Protein AF-A0A7S2TT33-F1 (afdb_monomer_lite)

Foldseek 3Di:
DDDDDDDDDDDDDDDDDDDDDDDDDDDDDDDDDDDDDDDDDDDDDDDDDDDDDDDPPPPDPPPDQADPQQAGDDDQQDDPPVFWGFHDFPDDDPFFTKTWTFGRVVPRDIKIKTWGGLDPVSVVLVVVQVVVLVLLCVLCVVPQQQAWHFPDWDDDPSTTITITHDFDAFQVVVCVVVVVDDDDVVLVVLQVVSVVSNVVSCVVVQKDQPDDDSRQWTAHPVSRGIHGHDSSVMDHNVVVVVCVVDDDDDDDD

Organism: NCBI:txid641309

Radius of gyration: 26.07 Å; chains: 1; bounding box: 70×92×53 Å

Secondary structure (DSSP, 8-state):
-------------------------------------------------------------TT--B-TTS-B---TT-EETTTEEEEEEEEE-SSEEEEEEEETTTTTEEEEEEEE-S-HHHHHHHHHHHHHHHHHHHT-TTS-SSBPPEEEEEEETTEEEEEE----EEHHHHHHHTTSPPPPHHHHHHHHHHHHHHHHHHHHTTEE----SGGGEEEPTTSS-EEE--GGG-EEHHHHHHHTTS-------

pLDDT: mean 76.31, std 27.73, range [24.61, 98.25]

Sequence (253 aa):
KKEEEEKKKKKECGGDEDDSDDDMFDTSSPSKVNKGAEGTTSSSNQAAGAAGKKQGSSKVDDESFTDLEGYYIFRPGDVLNGRFFATSKQGRGTFSTVLRVVDKADGDKERVIKVIRNNEYMKKKSLEEMHKLVLLTSKDPEGKRNCVRLFSHFEQRGHLCMVFEPMLMNLREYISKRGGRPLEITDVQSMGFQLLRALSLCKRCDLIHADLKPDNLLIGMDRKTVKLSDFGSSFCRTEIMRTNNGVFATSMI

Structure (mmCIF, N/CA/C/O backbone):
data_AF-A0A7S2TT33-F1
#
_entry.id   AF-A0A7S2TT33-F1
#
loop_
_atom_site.group_PDB
_atom_site.id
_atom_site.type_symbol
_atom_site.label_atom_id
_atom_site.label_alt_id
_atom_site.label_comp_id
_atom_site.label_asym_id
_atom_site.label_entity_id
_atom_site.label_seq_id
_atom_site.pdbx_PDB_ins_code
_atom_site.Cartn_x
_atom_site.Cartn_y
_atom_site.Cartn_z
_atom_site.occupancy
_atom_site.B_iso_or_equiv
_atom_site.auth_seq_id
_atom_site.auth_comp_id
_atom_site.auth_asym_id
_atom_site.auth_atom_id
_atom_site.pdbx_PDB_model_num
ATOM 1 N N . LYS A 1 1 ? -27.721 -52.593 1.667 1.00 39.41 1 LYS A N 1
ATOM 2 C CA . LYS A 1 1 ? -27.589 -53.645 2.706 1.00 39.41 1 LYS A CA 1
ATOM 3 C C . LYS A 1 1 ? -26.513 -53.181 3.675 1.00 39.41 1 LYS A C 1
ATOM 5 O O . LYS A 1 1 ? -25.364 -53.248 3.269 1.00 39.41 1 LYS A O 1
ATOM 10 N N . LYS A 1 2 ? -26.934 -52.741 4.875 1.00 37.56 2 LYS A N 1
ATOM 11 C CA . LYS A 1 2 ? -26.130 -52.265 6.025 1.00 37.56 2 LYS A CA 1
ATOM 12 C C . LYS A 1 2 ? -25.265 -51.027 5.727 1.00 37.56 2 LYS A C 1
ATOM 14 O O . LYS A 1 2 ? -24.521 -51.042 4.765 1.00 37.56 2 LYS A O 1
ATOM 19 N N . GLU A 1 3 ? -25.315 -49.909 6.432 1.00 34.78 3 GLU A N 1
ATOM 20 C CA . GLU A 1 3 ? -25.963 -49.500 7.678 1.00 34.78 3 GLU A CA 1
ATOM 21 C C . GLU A 1 3 ? -26.150 -47.974 7.574 1.00 34.78 3 GLU A C 1
ATOM 23 O O . GLU A 1 3 ? -25.190 -47.233 7.378 1.00 34.78 3 GLU A O 1
ATOM 28 N N . GLU A 1 4 ? -27.400 -47.519 7.649 1.00 37.53 4 GLU A N 1
ATOM 29 C CA . GLU A 1 4 ? -27.742 -46.205 8.188 1.00 37.53 4 GLU A CA 1
ATOM 30 C C . GLU A 1 4 ? -27.678 -46.341 9.710 1.00 37.53 4 GLU A C 1
ATOM 32 O O . GLU A 1 4 ? -28.463 -47.107 10.254 1.00 37.53 4 GLU A O 1
ATOM 37 N N . GLU A 1 5 ? -26.762 -45.637 10.374 1.00 33.88 5 GLU A N 1
ATOM 38 C CA . GLU A 1 5 ? -26.920 -45.053 11.717 1.00 33.88 5 GLU A CA 1
ATOM 39 C C . GLU A 1 5 ? -25.561 -44.547 12.216 1.00 33.88 5 GLU A C 1
ATOM 41 O O . GLU A 1 5 ? -24.804 -45.269 12.847 1.00 33.88 5 GLU A O 1
ATOM 46 N N . GLU A 1 6 ? -25.277 -43.261 12.011 1.00 36.69 6 GLU A N 1
ATOM 47 C CA . GLU A 1 6 ? -24.813 -42.454 13.142 1.00 36.69 6 GLU A CA 1
ATOM 48 C C . GLU A 1 6 ? -25.232 -40.994 12.955 1.00 36.69 6 GLU A C 1
ATOM 50 O O . GLU A 1 6 ? -24.671 -40.187 12.216 1.00 36.69 6 GLU A O 1
ATOM 55 N N . LYS A 1 7 ? -26.343 -40.695 13.621 1.00 30.20 7 LYS A N 1
ATOM 56 C CA . LYS A 1 7 ? -26.928 -39.378 13.818 1.00 30.20 7 LYS A CA 1
ATOM 57 C C . LYS A 1 7 ? -26.129 -38.594 14.866 1.00 30.20 7 LYS A C 1
ATOM 59 O O . LYS A 1 7 ? -25.790 -39.118 15.917 1.00 30.20 7 LYS A O 1
ATOM 64 N N . LYS A 1 8 ? -26.146 -37.271 14.670 1.00 29.69 8 LYS A N 1
ATOM 65 C CA . LYS A 1 8 ? -26.337 -36.226 15.701 1.00 29.69 8 LYS A CA 1
ATOM 66 C C . LYS A 1 8 ? -25.189 -35.921 16.678 1.00 29.69 8 LYS A C 1
ATOM 68 O O . LYS A 1 8 ? -25.078 -36.514 17.744 1.00 29.69 8 LYS A O 1
ATOM 73 N N . LYS A 1 9 ? -24.593 -34.745 16.458 1.00 31.80 9 LYS A N 1
ATOM 74 C CA . LYS A 1 9 ? -24.527 -33.577 17.377 1.00 31.80 9 LYS A CA 1
ATOM 75 C C . LYS A 1 9 ? -23.815 -32.451 16.601 1.00 31.80 9 LYS A C 1
ATOM 77 O O . LYS A 1 9 ? -22.797 -32.727 15.997 1.00 31.80 9 LYS A O 1
ATOM 82 N N . LYS A 1 10 ? -24.221 -31.181 16.558 1.00 33.84 10 LYS A N 1
ATOM 83 C CA . LYS A 1 10 ? -25.320 -30.407 17.154 1.00 33.84 10 LYS A CA 1
ATOM 84 C C . LYS A 1 10 ? -25.268 -29.007 16.495 1.00 33.84 10 LYS A C 1
ATOM 86 O O . LYS A 1 10 ? -24.177 -28.464 16.404 1.00 33.84 10 LYS A O 1
ATOM 91 N N . LYS A 1 11 ? -26.443 -28.487 16.107 1.00 33.25 11 LYS A N 1
ATOM 92 C CA . LYS A 1 11 ? -26.989 -27.121 16.319 1.00 33.25 11 LYS A CA 1
ATOM 93 C C . LYS A 1 11 ? -26.078 -25.893 16.114 1.00 33.25 11 LYS A C 1
ATOM 95 O O . LYS A 1 11 ? -25.057 -25.771 16.770 1.00 33.25 11 LYS A O 1
ATOM 100 N N . GLU A 1 12 ? -26.400 -24.991 15.183 1.00 30.89 12 GLU A N 1
ATOM 101 C CA . GLU A 1 12 ? -27.378 -23.875 15.316 1.00 30.89 12 GLU A CA 1
ATOM 102 C C . GLU A 1 12 ? -27.038 -22.837 16.401 1.00 3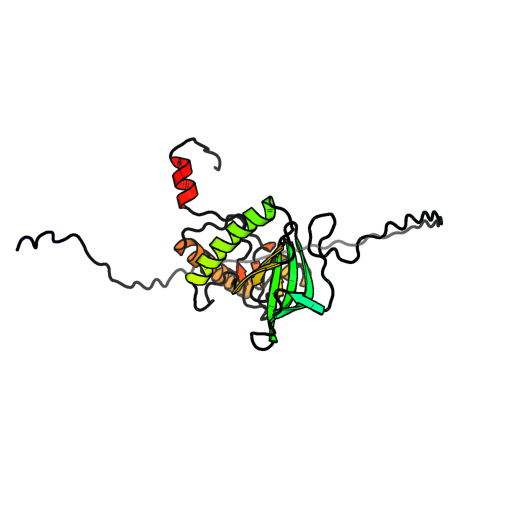0.89 12 GLU A C 1
ATOM 104 O O . GLU A 1 12 ? -27.159 -23.127 17.587 1.00 30.89 12 GLU A O 1
ATOM 109 N N . CYS A 1 13 ? -26.710 -21.626 15.937 1.00 26.50 13 CYS A N 1
ATOM 110 C CA . CYS A 1 13 ? -27.092 -20.289 16.433 1.00 26.50 13 CYS A CA 1
ATOM 111 C C . CYS A 1 13 ? -26.782 -19.337 15.250 1.00 26.50 13 CYS A C 1
ATOM 113 O O . CYS A 1 13 ? -25.665 -19.382 14.746 1.00 26.50 13 CYS A O 1
ATOM 115 N N . GLY A 1 14 ? -27.672 -18.547 14.645 1.00 25.09 14 GLY A N 1
ATOM 116 C CA . GLY A 1 14 ? -28.976 -18.051 15.072 1.00 25.09 14 GLY A CA 1
ATOM 117 C C . GLY A 1 14 ? -28.824 -16.814 15.955 1.00 25.09 14 GLY A C 1
ATOM 118 O O . GLY A 1 14 ? -28.417 -16.981 17.100 1.00 25.09 14 GLY A O 1
ATOM 119 N N . GLY A 1 15 ? -29.198 -15.638 15.434 1.00 25.86 15 GLY A N 1
ATOM 120 C CA . GLY A 1 15 ? -29.607 -14.474 16.233 1.00 25.86 15 GLY A CA 1
ATOM 121 C C . GLY A 1 15 ? -28.762 -13.212 16.076 1.00 25.86 15 GLY A C 1
ATOM 122 O O . GLY A 1 15 ? -27.579 -13.227 16.396 1.00 25.86 15 GLY A O 1
ATOM 123 N N . ASP A 1 16 ? -29.414 -12.159 15.584 1.00 36.78 16 ASP A N 1
ATOM 124 C CA . ASP A 1 16 ? -29.014 -10.750 15.595 1.00 36.78 16 ASP A CA 1
ATOM 125 C C . ASP A 1 16 ? -28.784 -10.219 17.015 1.00 36.78 16 ASP A C 1
ATOM 127 O O . ASP A 1 16 ? -29.421 -10.705 17.943 1.00 36.78 16 ASP A O 1
ATOM 131 N N . GLU A 1 17 ? -27.959 -9.179 17.154 1.00 34.00 17 GLU A N 1
ATOM 132 C CA . GLU A 1 17 ? -28.133 -8.151 18.187 1.00 34.00 17 GLU A CA 1
ATOM 133 C C . GLU A 1 17 ? -27.407 -6.866 17.747 1.00 34.00 17 GLU A C 1
ATOM 135 O O . GLU A 1 17 ? -26.192 -6.837 17.522 1.00 34.00 17 GLU A O 1
ATOM 140 N N . ASP A 1 18 ? -28.225 -5.837 17.517 1.00 35.47 18 ASP A N 1
ATOM 141 C CA . ASP A 1 18 ? -27.853 -4.430 17.506 1.00 35.47 18 ASP A CA 1
ATOM 142 C C . ASP A 1 18 ? -27.298 -4.056 18.885 1.00 35.47 18 ASP A C 1
ATOM 144 O O . ASP A 1 18 ? -27.948 -4.335 19.884 1.00 35.47 18 ASP A O 1
ATOM 148 N N . ASP A 1 19 ? -26.161 -3.362 18.925 1.00 38.88 19 ASP A N 1
ATOM 149 C CA . ASP A 1 19 ? -25.747 -2.590 20.099 1.00 38.88 19 ASP A CA 1
ATOM 150 C C . ASP A 1 19 ? -25.412 -1.168 19.643 1.00 38.88 19 ASP A C 1
ATOM 152 O O . ASP A 1 19 ? -24.319 -0.844 19.161 1.00 38.88 19 ASP A O 1
ATOM 156 N N . SER A 1 20 ? -26.443 -0.336 19.732 1.00 39.03 20 SER A N 1
ATOM 157 C CA . SER A 1 20 ? -26.346 1.089 20.007 1.00 39.03 20 SER A CA 1
ATOM 158 C C . SER A 1 20 ? -25.989 1.312 21.478 1.00 39.03 20 SER A C 1
ATOM 160 O O . SER A 1 20 ? -26.463 0.573 22.333 1.00 39.03 20 SER A O 1
ATOM 162 N N . ASP A 1 21 ? -25.243 2.394 21.707 1.00 34.72 21 ASP A N 1
ATOM 163 C CA . ASP A 1 21 ? -24.995 3.112 22.967 1.00 34.72 21 ASP A CA 1
ATOM 164 C C . ASP A 1 21 ? -23.561 2.990 23.499 1.00 34.72 21 ASP A C 1
ATOM 166 O O . ASP A 1 21 ? -23.091 1.923 23.873 1.00 34.72 21 ASP A O 1
ATOM 170 N N . ASP A 1 22 ? -22.857 4.128 23.476 1.00 38.66 22 ASP A N 1
ATOM 171 C CA . ASP A 1 22 ? -22.131 4.663 24.634 1.00 38.66 22 ASP A CA 1
ATOM 172 C C . ASP A 1 22 ? -21.601 6.074 24.302 1.00 38.66 22 ASP A C 1
ATOM 174 O O . ASP A 1 22 ? -20.499 6.278 23.781 1.00 38.66 22 ASP A O 1
ATOM 178 N N . ASP A 1 23 ? -22.443 7.065 24.608 1.00 40.97 23 ASP A N 1
ATOM 179 C CA . ASP A 1 23 ? -22.065 8.456 24.856 1.00 40.97 23 ASP A CA 1
ATOM 180 C C . ASP A 1 23 ? -21.293 8.542 26.180 1.00 40.97 23 ASP A C 1
ATOM 182 O O . ASP A 1 23 ? -21.865 8.276 27.231 1.00 40.97 23 ASP A O 1
ATOM 186 N N . MET A 1 24 ? -20.037 8.998 26.175 1.00 40.41 24 MET A N 1
ATOM 187 C CA . MET A 1 24 ? -19.424 9.671 27.332 1.00 40.41 24 MET A CA 1
ATOM 188 C C . MET A 1 24 ? -18.097 10.326 26.928 1.00 40.41 24 MET A C 1
ATOM 190 O O . MET A 1 24 ? -17.090 9.643 26.775 1.00 40.41 24 MET A O 1
ATOM 194 N N . PHE A 1 25 ? -18.073 11.657 26.801 1.00 35.75 25 PHE A N 1
ATOM 195 C CA . PHE A 1 25 ? -17.221 12.499 27.654 1.00 35.75 25 PHE A CA 1
ATOM 196 C C . PHE A 1 25 ? -17.542 13.987 27.441 1.00 35.75 25 PHE A C 1
ATOM 198 O O . PHE A 1 25 ? -17.235 14.581 26.406 1.00 35.75 25 PHE A O 1
ATOM 205 N N . ASP A 1 26 ? -18.152 14.565 28.470 1.00 30.08 26 ASP A N 1
ATOM 206 C CA . ASP A 1 26 ? -18.225 15.993 28.757 1.00 30.08 26 ASP A CA 1
ATOM 207 C C . ASP A 1 26 ? -16.982 16.400 29.572 1.00 30.08 26 ASP A C 1
ATOM 209 O O . ASP A 1 26 ? -16.555 15.659 30.458 1.00 30.08 26 ASP A O 1
ATOM 213 N N . THR A 1 27 ? -16.430 17.579 29.272 1.00 29.89 27 THR A N 1
ATOM 214 C CA . THR A 1 27 ? -16.055 18.651 30.222 1.00 29.89 27 THR A CA 1
ATOM 215 C C . THR A 1 27 ? -14.759 19.405 29.876 1.00 29.89 27 THR A C 1
ATOM 217 O O . THR A 1 27 ? -13.643 18.895 29.893 1.00 29.89 27 THR A O 1
ATOM 220 N N . SER A 1 28 ? -14.964 20.710 29.666 1.00 29.70 28 SER A N 1
ATOM 221 C CA . SER A 1 28 ? -14.153 21.851 30.127 1.00 29.70 28 SER A CA 1
ATOM 222 C C . SER A 1 28 ? -12.710 22.080 29.621 1.00 29.70 28 SER A C 1
ATOM 224 O O . SER A 1 28 ? -11.742 21.473 30.067 1.00 29.70 28 SER A O 1
ATOM 226 N N . SER A 1 29 ? -12.577 23.137 28.808 1.00 28.53 29 SER A N 1
ATOM 227 C CA . SER A 1 29 ? -11.457 24.108 28.732 1.00 28.53 29 SER A CA 1
ATOM 228 C C . SER A 1 29 ? -11.212 24.820 30.099 1.00 28.53 29 SER A C 1
ATOM 230 O O . SER A 1 29 ? -12.009 24.568 31.002 1.00 28.53 29 SER A O 1
ATOM 232 N N . PRO A 1 30 ? -10.284 25.809 30.297 1.00 39.97 30 PRO A N 1
ATOM 233 C CA . PRO A 1 30 ? -9.374 26.499 29.351 1.00 39.97 30 PRO A CA 1
ATOM 234 C C . PRO A 1 30 ? -7.967 26.927 29.897 1.00 39.97 30 PRO A C 1
ATOM 236 O O . PRO A 1 30 ? -7.675 26.823 31.084 1.00 39.97 30 PRO A O 1
ATOM 239 N N . SER A 1 31 ? -7.209 27.642 29.035 1.00 28.05 31 SER A N 1
ATOM 240 C CA . SER A 1 31 ? -6.209 28.718 29.337 1.00 28.05 31 SER A CA 1
ATOM 241 C C . SER A 1 31 ? -4.735 28.285 29.468 1.00 28.05 31 SER A C 1
ATOM 243 O O . SER A 1 31 ? -4.475 27.238 30.029 1.00 28.05 31 SER A O 1
ATOM 245 N N . LYS A 1 32 ? -3.676 29.031 29.095 1.00 28.34 32 LYS A N 1
ATOM 246 C CA . LYS A 1 32 ? -3.412 30.330 28.424 1.00 28.34 32 LYS A CA 1
ATOM 247 C C . LYS A 1 32 ? -1.863 30.461 28.285 1.00 28.34 32 LYS A C 1
ATOM 249 O O . LYS A 1 32 ? -1.187 30.104 29.236 1.00 28.34 32 LYS A O 1
ATOM 254 N N . VAL A 1 33 ? -1.371 31.094 27.197 1.00 26.73 33 VAL A N 1
ATOM 255 C CA . VAL A 1 33 ? -0.260 32.108 27.133 1.00 26.73 33 VAL A CA 1
ATOM 256 C C . VAL A 1 33 ? 1.190 31.629 27.456 1.00 26.73 33 VAL A C 1
ATOM 258 O O . VAL A 1 33 ? 1.403 30.973 28.458 1.00 26.73 33 VAL A O 1
ATOM 261 N N . ASN A 1 34 ? 2.259 31.853 26.661 1.00 29.47 34 ASN A N 1
ATOM 262 C CA . ASN A 1 34 ? 3.004 33.101 26.322 1.00 29.47 34 ASN A CA 1
ATOM 263 C C . ASN A 1 34 ? 4.110 32.749 25.271 1.00 29.47 34 ASN A C 1
ATOM 265 O O . ASN A 1 34 ? 4.699 31.681 25.385 1.00 29.47 34 ASN A O 1
ATOM 269 N N . LYS A 1 35 ? 4.298 33.430 24.124 1.00 28.19 35 LYS A N 1
ATOM 270 C CA . LYS A 1 35 ? 5.171 34.595 23.778 1.00 28.19 35 LYS A CA 1
ATOM 271 C C . LYS A 1 35 ? 6.658 34.588 24.219 1.00 28.19 35 LYS A C 1
ATOM 273 O O . LYS A 1 35 ? 6.949 34.544 25.406 1.00 28.19 35 LYS A O 1
ATOM 278 N N . GLY A 1 36 ? 7.541 34.830 23.232 1.00 27.00 36 GLY A N 1
ATOM 279 C CA . GLY A 1 36 ? 8.942 35.309 23.322 1.00 27.00 36 GLY A CA 1
ATOM 280 C C . GLY A 1 36 ? 9.752 34.827 22.097 1.00 27.00 36 GLY A C 1
ATOM 281 O O . GLY A 1 36 ? 9.941 33.627 21.969 1.00 27.00 36 GLY A O 1
ATOM 282 N N . ALA A 1 37 ? 9.983 35.596 21.023 1.00 28.14 37 ALA A N 1
ATOM 283 C CA . ALA A 1 37 ? 10.814 36.799 20.814 1.00 28.14 37 ALA A CA 1
ATOM 284 C C . ALA A 1 37 ? 12.310 36.502 20.511 1.00 28.14 37 ALA A C 1
ATOM 286 O O . ALA A 1 37 ? 13.052 36.107 21.397 1.00 28.14 37 ALA A O 1
ATOM 287 N N . GLU A 1 38 ? 12.656 36.707 19.228 1.00 25.02 38 GLU A N 1
ATOM 288 C CA . GLU A 1 38 ? 13.848 37.340 18.610 1.00 25.02 38 GLU A CA 1
ATOM 289 C C . GLU A 1 38 ? 15.298 37.014 19.031 1.00 25.02 38 GLU A C 1
ATOM 291 O O . GLU A 1 38 ? 15.649 36.956 20.202 1.00 25.02 38 GLU A O 1
ATOM 296 N N . GLY A 1 39 ? 16.184 36.948 18.020 1.00 26.94 39 GLY A N 1
ATOM 297 C CA . GLY A 1 39 ? 17.640 37.002 18.207 1.00 26.94 39 GLY A CA 1
ATOM 298 C C . GLY A 1 39 ? 18.490 36.626 16.981 1.00 26.94 39 GLY A C 1
ATOM 299 O O . GLY A 1 39 ? 18.948 35.497 16.865 1.00 26.94 39 GLY A O 1
ATOM 300 N N . THR A 1 40 ? 18.695 37.598 16.086 1.00 25.00 40 THR A N 1
ATOM 301 C CA . THR A 1 40 ? 19.850 37.861 15.182 1.00 25.00 40 THR A CA 1
ATOM 302 C C . THR A 1 40 ? 21.212 37.298 15.672 1.00 25.00 40 THR A C 1
ATOM 304 O O . THR A 1 40 ? 21.424 37.201 16.871 1.00 25.00 40 THR A O 1
ATOM 307 N N . THR A 1 41 ? 22.235 36.930 14.877 1.00 24.61 41 THR A N 1
ATOM 308 C CA . THR A 1 41 ? 22.919 37.663 13.786 1.00 24.61 41 THR A CA 1
ATOM 309 C C . THR A 1 41 ? 24.060 36.797 13.186 1.00 24.61 41 THR A C 1
ATOM 311 O O . THR A 1 41 ? 24.777 36.141 13.931 1.00 24.61 41 THR A O 1
ATOM 314 N N . SER A 1 42 ? 24.228 36.859 11.856 1.00 27.91 42 SER A N 1
ATOM 315 C CA . SER A 1 42 ? 25.480 36.979 11.058 1.00 27.91 42 SER A CA 1
ATOM 316 C C . SER A 1 42 ? 26.774 36.195 11.396 1.00 27.91 42 SER A C 1
ATOM 318 O O . SER A 1 42 ? 27.385 36.423 12.434 1.00 27.91 42 SER A O 1
ATOM 320 N N . SER A 1 43 ? 27.317 35.443 10.420 1.00 28.64 43 SER A N 1
ATOM 321 C CA . SER A 1 43 ? 28.449 35.888 9.560 1.00 28.64 43 SER A CA 1
ATOM 322 C C . SER A 1 43 ? 29.214 34.743 8.863 1.00 28.64 43 SER A C 1
ATOM 324 O O . SER A 1 43 ? 29.718 33.826 9.498 1.00 28.64 43 SER A O 1
ATOM 326 N N . SER A 1 44 ? 29.288 34.868 7.531 1.00 26.12 44 SER A N 1
ATOM 327 C CA . SER A 1 44 ? 30.375 34.556 6.578 1.00 26.12 44 SER A CA 1
ATOM 328 C C . SER A 1 44 ? 31.485 33.538 6.909 1.00 26.12 44 SER A C 1
ATOM 330 O O . SER A 1 44 ? 32.254 33.737 7.843 1.00 26.12 44 SER A O 1
ATOM 332 N N . ASN A 1 45 ? 31.742 32.619 5.963 1.00 32.91 45 ASN A N 1
ATOM 333 C CA . ASN A 1 45 ? 33.004 32.621 5.202 1.00 32.91 45 ASN A CA 1
ATOM 334 C C . ASN A 1 45 ? 32.932 31.782 3.910 1.00 32.91 45 ASN A C 1
ATOM 336 O O . ASN A 1 45 ? 32.392 30.680 3.879 1.00 32.91 45 ASN A O 1
ATOM 340 N N . GLN A 1 46 ? 33.485 32.359 2.841 1.00 28.53 46 GLN A N 1
ATOM 341 C CA . GLN A 1 46 ? 33.742 31.760 1.531 1.00 28.53 46 GLN A CA 1
ATOM 342 C C . GLN A 1 46 ? 35.044 30.941 1.565 1.00 28.53 46 GLN A C 1
ATOM 344 O O . GLN A 1 46 ? 35.968 31.336 2.269 1.00 28.53 46 GLN A O 1
ATOM 349 N N . ALA A 1 47 ? 35.163 29.906 0.724 1.00 29.52 47 ALA A N 1
ATOM 350 C CA . ALA A 1 47 ? 36.333 29.696 -0.143 1.00 29.52 47 ALA A CA 1
ATOM 351 C C . ALA A 1 47 ? 36.118 28.517 -1.107 1.00 29.52 47 ALA A C 1
ATOM 353 O O . ALA A 1 47 ? 35.641 27.448 -0.734 1.00 29.52 47 ALA A O 1
ATOM 354 N N . ALA A 1 48 ? 36.495 28.755 -2.361 1.00 27.59 48 ALA A N 1
ATOM 355 C CA . ALA A 1 48 ? 36.511 27.824 -3.476 1.00 27.59 48 ALA A CA 1
ATOM 356 C C . ALA A 1 48 ? 37.747 26.903 -3.455 1.00 27.59 48 ALA A C 1
ATOM 358 O O . ALA A 1 48 ? 38.791 27.265 -2.919 1.00 27.59 48 ALA A O 1
ATOM 359 N N . GLY A 1 49 ? 37.655 25.754 -4.129 1.00 27.81 49 GLY A N 1
ATOM 360 C CA . GLY A 1 49 ? 38.791 24.876 -4.414 1.00 27.81 49 GLY A CA 1
ATOM 361 C C . GLY A 1 49 ? 38.416 23.798 -5.430 1.00 27.81 49 GLY A C 1
ATOM 362 O O . GLY A 1 49 ? 37.532 22.986 -5.182 1.00 27.81 49 GLY A O 1
ATOM 363 N N . ALA A 1 50 ? 39.045 23.848 -6.601 1.00 27.53 50 ALA A N 1
ATOM 364 C CA . ALA A 1 50 ? 38.688 23.114 -7.806 1.00 27.53 50 ALA A CA 1
ATOM 365 C C . ALA A 1 50 ? 39.417 21.763 -7.972 1.00 27.53 50 ALA A C 1
ATOM 367 O O . ALA A 1 50 ? 40.531 21.581 -7.502 1.00 27.53 50 ALA A O 1
ATOM 368 N N . ALA A 1 51 ? 38.783 20.909 -8.785 1.00 27.55 51 ALA A N 1
ATOM 369 C CA . ALA A 1 51 ? 39.353 19.961 -9.750 1.00 27.55 51 ALA A CA 1
ATOM 370 C C . ALA A 1 51 ? 40.216 18.770 -9.274 1.00 27.55 51 ALA A C 1
ATOM 372 O O . ALA A 1 51 ? 41.347 18.898 -8.825 1.00 27.55 51 ALA A O 1
ATOM 373 N N . GLY A 1 52 ? 39.717 17.569 -9.593 1.00 28.91 52 GLY A N 1
ATOM 374 C CA . GLY A 1 52 ? 40.467 16.312 -9.587 1.00 28.91 52 GLY A CA 1
ATOM 375 C C . GLY A 1 52 ? 39.729 15.213 -10.356 1.00 28.91 52 GLY A C 1
ATOM 376 O O . GLY A 1 52 ? 39.184 14.288 -9.766 1.00 28.91 52 GLY A O 1
ATOM 377 N N . LYS A 1 53 ? 39.666 15.344 -11.687 1.00 31.39 53 LYS A N 1
ATOM 378 C CA . LYS A 1 53 ? 39.124 14.352 -12.634 1.00 31.39 53 LYS A CA 1
ATOM 379 C C . LYS A 1 53 ? 40.002 13.089 -12.621 1.00 31.39 53 LYS A C 1
ATOM 381 O O . LYS A 1 53 ? 41.168 13.163 -12.995 1.00 31.39 53 LYS A O 1
ATOM 386 N N . LYS A 1 54 ? 39.432 11.923 -12.311 1.00 32.69 54 LYS A N 1
ATOM 387 C CA . LYS A 1 54 ? 39.926 10.626 -12.804 1.00 32.69 54 LYS A CA 1
ATOM 388 C C . LYS A 1 54 ? 38.757 9.848 -13.395 1.00 32.69 54 LYS A C 1
ATOM 390 O O . LYS A 1 54 ? 37.923 9.296 -12.688 1.00 32.69 54 LYS A O 1
ATOM 395 N N . GLN A 1 55 ? 38.700 9.883 -14.723 1.00 32.25 55 GLN A N 1
ATOM 396 C CA . GLN A 1 55 ? 37.850 9.042 -15.550 1.00 32.25 55 GLN A CA 1
ATOM 397 C C . GLN A 1 55 ? 38.360 7.601 -15.454 1.00 32.25 55 GLN A C 1
ATOM 399 O O . GLN A 1 55 ? 39.396 7.266 -16.017 1.00 32.25 55 GLN A O 1
ATOM 404 N N . GLY A 1 56 ? 37.626 6.761 -14.734 1.00 31.61 56 GLY A N 1
ATOM 405 C CA . GLY A 1 56 ? 37.597 5.324 -14.967 1.00 31.61 56 GLY A CA 1
ATOM 406 C C . GLY A 1 56 ? 36.267 5.017 -15.635 1.00 31.61 56 GLY A C 1
ATOM 407 O O . GLY A 1 56 ? 35.275 4.802 -14.944 1.00 31.61 56 GLY A O 1
ATOM 408 N N . SER A 1 57 ? 36.215 5.073 -16.968 1.00 38.22 57 SER A N 1
ATOM 409 C CA . SER A 1 57 ? 35.043 4.647 -17.736 1.00 38.22 57 SER A CA 1
ATOM 410 C C . SER A 1 57 ? 34.956 3.122 -17.696 1.00 38.22 57 SER A C 1
ATOM 412 O O . SER A 1 57 ? 35.316 2.432 -18.650 1.00 38.22 57 SER A O 1
ATOM 414 N N . SER A 1 58 ? 34.504 2.595 -16.565 1.00 38.47 58 SER A N 1
ATOM 415 C CA . SER A 1 58 ? 33.948 1.251 -16.524 1.00 38.47 58 SER A CA 1
ATOM 416 C C . SER A 1 58 ? 32.625 1.352 -17.268 1.00 38.47 58 SER A C 1
ATOM 418 O O . SER A 1 58 ? 31.723 2.055 -16.816 1.00 38.47 58 SER A O 1
ATOM 420 N N . LYS A 1 59 ? 32.545 0.749 -18.457 1.00 38.09 59 LYS A N 1
ATOM 421 C CA . LYS A 1 59 ? 31.271 0.522 -19.140 1.00 38.09 59 LYS A CA 1
ATOM 422 C C . LYS A 1 59 ? 30.411 -0.295 -18.176 1.00 38.09 59 LYS A C 1
ATOM 424 O O . LYS A 1 59 ? 30.636 -1.487 -18.024 1.00 38.09 59 LYS A O 1
ATOM 429 N N . VAL A 1 60 ? 29.531 0.380 -17.444 1.00 44.59 60 VAL A N 1
ATOM 430 C CA . VAL A 1 60 ? 28.482 -0.273 -16.668 1.00 44.59 60 VAL A CA 1
ATOM 431 C C . VAL A 1 60 ? 27.503 -0.798 -17.703 1.00 44.59 60 VAL A C 1
ATOM 433 O O . VAL A 1 60 ? 27.079 -0.033 -18.568 1.00 44.59 60 VAL A O 1
ATOM 436 N N . ASP A 1 61 ? 27.214 -2.091 -17.655 1.00 43.22 61 ASP A N 1
ATOM 437 C CA . ASP A 1 61 ? 26.242 -2.729 -18.531 1.00 43.22 61 ASP A CA 1
ATOM 438 C C . ASP A 1 61 ? 24.909 -1.959 -18.463 1.00 43.22 61 ASP A C 1
ATOM 440 O O . ASP A 1 61 ? 24.195 -1.992 -17.459 1.00 43.22 61 ASP A O 1
ATOM 444 N N . ASP A 1 62 ? 24.589 -1.239 -19.542 1.00 54.50 62 ASP A N 1
ATOM 445 C CA . ASP A 1 62 ? 23.416 -0.356 -19.705 1.00 54.50 62 ASP A CA 1
ATOM 446 C C . ASP A 1 62 ? 22.067 -1.127 -19.649 1.00 54.50 62 ASP A C 1
ATOM 448 O O . ASP A 1 62 ? 20.965 -0.570 -19.606 1.00 54.50 62 ASP A O 1
ATOM 452 N N . GLU A 1 63 ? 22.162 -2.454 -19.563 1.00 64.19 63 GLU A N 1
ATOM 453 C CA . GLU A 1 63 ? 21.072 -3.429 -19.496 1.00 64.19 63 GLU A CA 1
ATOM 454 C C . GLU A 1 63 ? 20.685 -3.829 -18.060 1.00 64.19 63 GLU A C 1
ATOM 456 O O . GLU A 1 63 ? 19.703 -4.548 -17.866 1.00 64.19 63 GLU A O 1
ATOM 461 N N . SER A 1 64 ? 21.409 -3.384 -17.021 1.00 83.81 64 SER A N 1
ATOM 462 C CA . SER A 1 64 ? 20.995 -3.711 -15.651 1.00 83.81 64 SER A CA 1
ATOM 463 C C . SER A 1 64 ? 19.752 -2.909 -15.246 1.00 83.81 64 SER A C 1
ATOM 465 O O . SER A 1 64 ? 19.756 -1.676 -15.180 1.00 83.81 64 SER A O 1
ATOM 467 N N . PHE A 1 65 ? 18.667 -3.621 -14.937 1.00 87.81 65 PHE A N 1
ATOM 468 C CA . PHE A 1 65 ? 17.430 -3.065 -14.368 1.00 87.81 65 PHE A CA 1
ATOM 469 C C . PHE A 1 65 ? 17.456 -3.001 -12.835 1.00 87.81 65 PHE A C 1
ATOM 471 O O . PHE A 1 65 ? 16.476 -2.596 -12.206 1.00 87.81 65 PHE A O 1
ATOM 478 N N . THR A 1 66 ? 18.584 -3.385 -12.241 1.00 92.81 66 THR A N 1
ATOM 479 C CA . THR A 1 66 ? 18.779 -3.505 -10.801 1.00 92.81 66 THR A CA 1
ATOM 480 C C . THR A 1 66 ? 20.055 -2.760 -10.402 1.00 92.81 66 THR A C 1
ATOM 482 O O . THR A 1 66 ? 21.094 -2.912 -11.045 1.00 92.81 66 THR A O 1
ATOM 485 N N . ASP A 1 67 ? 19.989 -1.923 -9.364 1.00 92.94 67 ASP A N 1
ATOM 486 C CA . ASP A 1 67 ? 21.171 -1.229 -8.839 1.00 92.94 67 ASP A CA 1
ATOM 487 C C . ASP A 1 67 ? 22.066 -2.174 -8.012 1.00 92.94 67 ASP A C 1
ATOM 489 O O . ASP A 1 67 ? 21.691 -3.308 -7.713 1.00 92.94 67 ASP A O 1
ATOM 493 N N . LEU A 1 68 ? 23.261 -1.714 -7.624 1.00 91.56 68 LEU A N 1
ATOM 494 C CA . LEU A 1 68 ? 24.206 -2.500 -6.810 1.00 91.56 68 LEU A CA 1
ATOM 495 C C . LEU A 1 68 ? 23.636 -2.903 -5.445 1.00 91.56 68 LEU A C 1
ATOM 497 O O . LEU A 1 68 ? 24.088 -3.867 -4.833 1.00 91.56 68 LEU A O 1
ATOM 501 N N . GLU A 1 69 ? 22.648 -2.159 -4.954 1.00 90.31 69 GLU A N 1
ATOM 502 C CA . GLU A 1 69 ? 21.955 -2.499 -3.727 1.00 90.31 69 GLU A CA 1
ATOM 503 C C . GLU A 1 69 ? 20.842 -3.524 -3.981 1.00 90.31 69 GLU A C 1
ATOM 505 O O . GLU A 1 69 ? 20.357 -4.114 -3.027 1.00 90.31 69 GLU A O 1
ATOM 510 N N . GLY A 1 70 ? 20.434 -3.807 -5.213 1.00 92.56 70 GLY A N 1
ATOM 511 C CA . GLY A 1 70 ? 19.346 -4.733 -5.519 1.00 92.56 70 GLY A CA 1
ATOM 512 C C . GLY A 1 70 ? 17.988 -4.052 -5.709 1.00 92.56 70 GLY A C 1
ATOM 513 O O . GLY A 1 70 ?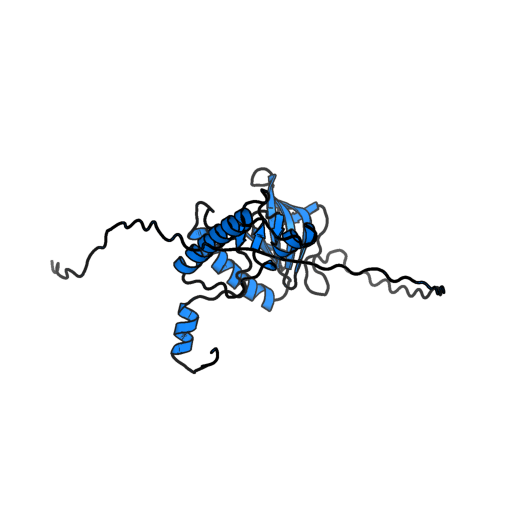 16.970 -4.738 -5.737 1.00 92.56 70 GLY A O 1
ATOM 514 N N . TYR A 1 71 ? 17.905 -2.725 -5.792 1.00 95.06 71 TYR A N 1
ATOM 515 C CA . TYR A 1 71 ? 16.652 -2.020 -6.077 1.00 95.06 71 TYR A CA 1
ATOM 516 C C . TYR A 1 71 ? 16.385 -1.938 -7.571 1.00 95.06 71 TYR A C 1
ATOM 518 O O . TYR A 1 71 ? 17.299 -1.798 -8.378 1.00 95.06 71 TYR A O 1
ATOM 526 N N . TYR A 1 72 ? 15.104 -1.948 -7.930 1.00 95.00 72 TYR A N 1
ATOM 527 C CA . TYR A 1 72 ? 14.689 -1.708 -9.305 1.00 95.00 72 TYR A CA 1
ATOM 528 C C . TYR A 1 72 ? 15.009 -0.271 -9.736 1.00 95.00 72 TYR A C 1
ATOM 530 O O . TYR A 1 72 ? 14.623 0.693 -9.057 1.00 95.00 72 TYR A O 1
ATOM 538 N N . ILE A 1 73 ? 15.670 -0.140 -10.885 1.00 93.75 73 ILE A N 1
ATOM 539 C CA . ILE A 1 73 ? 15.991 1.136 -11.522 1.00 93.75 73 ILE A CA 1
ATOM 540 C C . ILE A 1 73 ? 14.800 1.546 -12.389 1.00 93.75 73 ILE A C 1
ATOM 542 O O . ILE A 1 73 ? 14.583 1.003 -13.467 1.00 93.75 73 ILE A O 1
ATOM 546 N N . PHE A 1 74 ? 14.026 2.521 -11.909 1.00 92.25 74 PHE A N 1
ATOM 547 C CA . PHE A 1 74 ? 12.917 3.099 -12.670 1.00 92.25 74 PHE A CA 1
ATOM 548 C C . PHE A 1 74 ? 13.424 3.849 -13.903 1.00 92.25 74 PHE A C 1
ATOM 550 O O . PHE A 1 74 ? 14.223 4.779 -13.761 1.00 92.25 74 PHE A O 1
ATOM 557 N N . ARG A 1 75 ? 12.895 3.503 -15.080 1.00 90.31 75 ARG A N 1
ATOM 558 C CA . ARG A 1 75 ? 13.081 4.262 -16.318 1.00 90.31 75 ARG A CA 1
ATOM 559 C C . ARG A 1 75 ? 11.709 4.767 -16.805 1.00 90.31 75 ARG A C 1
ATOM 561 O O . ARG A 1 75 ? 10.760 3.981 -16.870 1.00 90.31 75 ARG A O 1
ATOM 568 N N . PRO A 1 76 ? 11.549 6.069 -17.111 1.00 84.81 76 PRO A N 1
ATOM 569 C CA . PRO A 1 76 ? 10.302 6.582 -17.673 1.00 84.81 76 PRO A CA 1
ATOM 570 C C . PRO A 1 76 ? 9.901 5.810 -18.935 1.00 84.81 76 PRO A C 1
ATOM 572 O O . PRO A 1 76 ? 10.723 5.624 -19.828 1.00 84.81 76 PRO A O 1
ATOM 575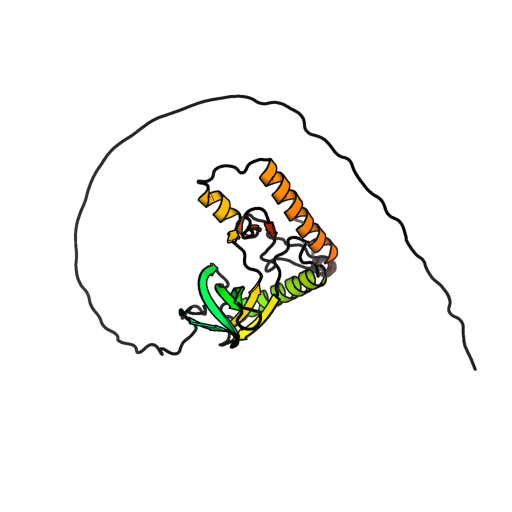 N N . GLY A 1 77 ? 8.644 5.367 -19.003 1.00 84.56 77 GLY A N 1
ATOM 576 C CA . GLY A 1 77 ? 8.141 4.563 -20.120 1.00 84.56 77 GLY A CA 1
ATOM 577 C C . GLY A 1 77 ? 8.318 3.050 -19.969 1.00 84.56 77 GLY A C 1
ATOM 578 O O . GLY A 1 77 ? 7.890 2.312 -20.854 1.00 84.56 77 GLY A O 1
ATOM 579 N N . ASP A 1 78 ? 8.892 2.574 -18.857 1.00 91.94 78 ASP A N 1
ATOM 580 C CA . ASP A 1 78 ? 8.965 1.144 -18.549 1.00 91.94 78 ASP A CA 1
ATOM 581 C C . ASP A 1 78 ? 7.577 0.487 -18.589 1.00 91.94 78 ASP A C 1
ATOM 583 O 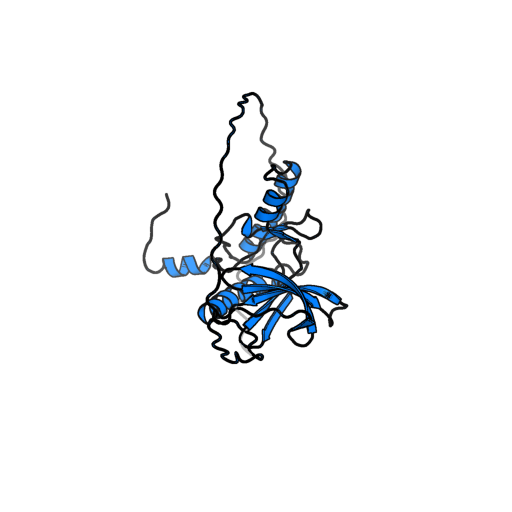O . ASP A 1 78 ? 6.619 0.974 -17.985 1.00 91.94 78 ASP A O 1
ATOM 587 N N . VAL A 1 79 ? 7.488 -0.673 -19.242 1.00 94.75 79 VAL A N 1
ATOM 588 C CA . VAL A 1 79 ? 6.294 -1.523 -19.218 1.00 94.75 79 VAL A CA 1
ATOM 589 C C . VAL A 1 79 ? 6.582 -2.763 -18.378 1.00 94.75 79 VAL A C 1
ATOM 591 O O . VAL A 1 79 ? 7.391 -3.617 -18.750 1.00 94.75 79 VAL A O 1
ATOM 594 N N . LEU A 1 80 ? 5.907 -2.877 -17.234 1.00 95.56 80 LEU A N 1
ATOM 595 C CA . LEU A 1 80 ? 5.996 -4.043 -16.364 1.00 95.56 80 LEU A CA 1
ATOM 596 C C . LEU A 1 80 ? 4.925 -5.072 -16.743 1.00 95.56 80 LEU A C 1
ATOM 598 O O . LEU A 1 80 ? 3.773 -4.730 -17.014 1.00 95.56 80 LEU A O 1
ATOM 602 N N . ASN A 1 81 ? 5.311 -6.345 -16.768 1.00 95.75 81 ASN A N 1
ATOM 603 C CA . ASN A 1 81 ? 4.482 -7.493 -17.133 1.00 95.75 81 ASN A CA 1
ATOM 604 C C . ASN A 1 81 ? 3.748 -7.334 -18.482 1.00 95.75 81 ASN A C 1
ATOM 606 O O . ASN A 1 81 ? 2.618 -7.791 -18.632 1.00 95.75 81 ASN A O 1
ATOM 610 N N . GLY A 1 82 ? 4.334 -6.588 -19.429 1.00 94.81 82 GLY A N 1
ATOM 611 C CA . GLY A 1 82 ? 3.708 -6.271 -20.721 1.00 94.81 82 GLY A CA 1
ATOM 612 C C . GLY A 1 82 ? 2.399 -5.465 -20.635 1.00 94.81 82 GLY A C 1
ATOM 613 O O . GLY A 1 82 ? 1.704 -5.340 -21.637 1.00 94.81 82 GLY A O 1
ATOM 614 N N . ARG A 1 83 ? 2.040 -4.939 -19.455 1.00 96.44 83 ARG A N 1
ATOM 615 C CA . ARG A 1 83 ? 0.698 -4.410 -19.150 1.00 96.44 83 ARG A CA 1
ATOM 616 C C . ARG A 1 83 ? 0.717 -3.080 -18.405 1.00 96.44 83 ARG A C 1
ATOM 618 O O . ARG A 1 83 ? -0.109 -2.210 -18.666 1.00 96.44 83 ARG A O 1
ATOM 625 N N . PHE A 1 84 ? 1.621 -2.929 -17.446 1.00 97.50 84 PHE A N 1
ATOM 626 C CA . PHE A 1 84 ? 1.647 -1.789 -16.541 1.00 97.50 84 PHE A CA 1
ATOM 627 C C . PHE A 1 84 ? 2.654 -0.756 -17.031 1.00 97.50 84 PHE A C 1
ATOM 629 O O . PHE A 1 84 ? 3.860 -0.956 -16.909 1.00 97.50 84 PHE A O 1
ATOM 636 N N . PHE A 1 85 ? 2.159 0.350 -17.574 1.00 97.19 85 PHE A N 1
ATOM 637 C CA . PHE A 1 85 ? 2.994 1.452 -18.036 1.00 97.19 85 PHE A CA 1
ATOM 638 C C . PHE A 1 85 ? 3.399 2.336 -16.854 1.00 97.19 85 PHE A C 1
ATOM 640 O O . PHE A 1 85 ? 2.542 2.960 -16.224 1.00 97.19 85 PHE A O 1
ATOM 647 N N . ALA A 1 86 ? 4.686 2.388 -16.527 1.00 95.75 86 ALA A N 1
ATOM 648 C CA . ALA A 1 86 ? 5.189 3.136 -15.386 1.00 95.75 86 ALA A CA 1
ATOM 649 C C . ALA A 1 86 ? 5.242 4.639 -15.680 1.00 95.75 86 ALA A C 1
ATOM 651 O O . ALA A 1 86 ? 5.963 5.098 -16.566 1.00 95.75 86 ALA A O 1
ATOM 652 N N . THR A 1 87 ? 4.483 5.417 -14.907 1.00 94.88 87 THR A N 1
ATOM 653 C CA . THR A 1 87 ? 4.345 6.865 -15.103 1.00 94.88 87 THR A CA 1
ATOM 654 C C . THR A 1 87 ? 5.313 7.654 -14.237 1.00 94.88 87 THR A C 1
ATOM 656 O O . THR A 1 87 ? 5.890 8.638 -14.690 1.00 94.88 87 THR A O 1
ATOM 659 N N . SER A 1 88 ? 5.509 7.241 -12.984 1.00 94.56 88 SER A N 1
ATOM 660 C CA . SER A 1 88 ? 6.406 7.934 -12.057 1.00 94.56 88 SER A CA 1
ATOM 661 C C . SER A 1 88 ? 6.856 7.042 -10.904 1.00 94.56 88 SER A C 1
ATOM 663 O O . SER A 1 88 ? 6.177 6.093 -10.509 1.00 94.56 88 SER A O 1
ATOM 665 N N . LYS A 1 89 ? 8.003 7.383 -10.313 1.00 94.12 89 LYS A N 1
ATOM 666 C CA . LYS A 1 89 ? 8.458 6.812 -9.044 1.00 94.12 89 LYS A CA 1
ATOM 667 C C . LYS A 1 89 ? 7.785 7.555 -7.888 1.00 94.12 89 LYS A C 1
ATOM 669 O O . LYS A 1 89 ? 8.028 8.743 -7.703 1.00 94.12 89 LYS A O 1
ATOM 674 N N . GLN A 1 90 ? 6.971 6.853 -7.101 1.00 89.75 90 GLN A N 1
ATOM 675 C CA . GLN A 1 90 ? 6.293 7.419 -5.930 1.00 89.75 90 GLN A CA 1
ATOM 676 C C . GLN A 1 90 ? 7.191 7.423 -4.688 1.00 89.75 90 GLN A C 1
ATOM 678 O O . GLN A 1 90 ? 7.088 8.325 -3.864 1.00 89.75 90 GLN A O 1
ATOM 683 N N . GLY A 1 91 ? 8.088 6.442 -4.548 1.00 87.06 91 GLY A N 1
ATOM 684 C CA . GLY A 1 91 ? 8.995 6.391 -3.402 1.00 87.06 91 GLY A CA 1
ATOM 685 C C . GLY A 1 91 ? 10.017 5.259 -3.450 1.00 87.06 91 GLY A C 1
ATOM 686 O O . GLY A 1 91 ? 9.990 4.394 -4.328 1.00 87.06 91 GLY A O 1
ATOM 687 N N . ARG A 1 92 ? 10.936 5.276 -2.483 1.00 87.06 92 ARG A N 1
ATOM 688 C CA . ARG A 1 92 ? 11.877 4.190 -2.171 1.00 87.06 92 ARG A CA 1
ATOM 689 C C . ARG A 1 92 ? 11.813 3.963 -0.664 1.00 87.06 92 ARG A C 1
ATOM 691 O O . ARG A 1 92 ? 12.028 4.904 0.092 1.00 87.06 92 ARG A O 1
ATOM 698 N N . GLY A 1 93 ? 11.493 2.745 -0.248 1.00 81.94 93 GLY A N 1
ATOM 699 C CA . GLY A 1 93 ? 11.591 2.315 1.147 1.00 81.94 93 GLY A CA 1
ATOM 700 C C . GLY A 1 93 ? 12.748 1.338 1.325 1.00 81.94 93 GLY A C 1
ATOM 701 O O . GLY A 1 93 ? 13.370 0.938 0.349 1.00 81.94 93 GLY A O 1
ATOM 702 N N . THR A 1 94 ? 12.993 0.880 2.551 1.00 83.56 94 THR A N 1
ATOM 703 C CA . THR A 1 94 ? 14.061 -0.091 2.874 1.00 83.56 94 THR A CA 1
ATOM 704 C C . THR A 1 94 ? 13.950 -1.410 2.096 1.00 83.56 94 THR A C 1
ATOM 706 O O . THR A 1 94 ? 14.938 -2.109 1.877 1.00 83.56 94 THR A O 1
ATOM 709 N N . PHE A 1 95 ? 12.731 -1.763 1.682 1.00 88.44 95 PHE A N 1
ATOM 710 C CA . PHE A 1 95 ? 12.410 -3.075 1.117 1.00 88.44 95 PHE A CA 1
ATOM 711 C C . PHE A 1 95 ? 12.052 -3.040 -0.370 1.00 88.44 95 PHE A C 1
ATOM 713 O O . PHE A 1 95 ? 11.987 -4.090 -1.007 1.00 88.44 95 PHE A O 1
ATOM 720 N N . SER A 1 96 ? 11.758 -1.864 -0.931 1.00 94.06 96 SER A N 1
ATOM 721 C CA . SER A 1 96 ? 11.147 -1.781 -2.262 1.00 94.06 96 SER A CA 1
ATOM 722 C C . SER A 1 96 ? 11.252 -0.401 -2.904 1.00 94.06 96 SER A C 1
ATOM 724 O O . SER A 1 96 ? 11.417 0.618 -2.227 1.00 94.06 96 SER A O 1
ATOM 726 N N . THR A 1 97 ? 11.086 -0.380 -4.223 1.00 95.50 97 THR A N 1
ATOM 727 C CA . THR A 1 97 ? 10.770 0.821 -4.999 1.00 95.50 97 THR A CA 1
ATOM 728 C C . THR A 1 97 ? 9.271 0.829 -5.289 1.00 95.50 97 THR A C 1
ATOM 730 O O . THR A 1 97 ? 8.720 -0.185 -5.707 1.00 95.50 97 THR A O 1
ATOM 733 N N . VAL A 1 98 ? 8.600 1.963 -5.083 1.00 95.31 98 VAL A N 1
ATOM 734 C CA . VAL A 1 98 ? 7.161 2.111 -5.344 1.00 95.31 98 VAL A CA 1
ATOM 735 C C . VAL A 1 98 ? 6.954 2.965 -6.588 1.00 95.31 98 VAL A C 1
ATOM 737 O O . VAL A 1 98 ? 7.458 4.089 -6.669 1.00 95.31 98 VAL A O 1
ATOM 740 N N . LEU A 1 99 ? 6.206 2.433 -7.550 1.00 96.56 99 LEU A N 1
ATOM 741 C CA . LEU A 1 99 ? 5.918 3.058 -8.838 1.00 96.56 99 LEU A CA 1
ATOM 742 C C . LEU A 1 99 ? 4.422 3.340 -8.971 1.00 96.56 99 LEU A C 1
ATOM 744 O O . LEU A 1 99 ? 3.602 2.486 -8.637 1.00 96.56 99 LEU A O 1
ATOM 748 N N . ARG A 1 100 ? 4.065 4.503 -9.516 1.00 96.00 100 ARG A N 1
ATOM 749 C CA . ARG A 1 100 ? 2.741 4.730 -10.102 1.00 96.00 100 ARG A CA 1
ATOM 750 C C . ARG A 1 100 ? 2.750 4.224 -11.529 1.00 96.00 100 ARG A C 1
ATOM 752 O O . ARG A 1 100 ? 3.702 4.466 -12.276 1.00 96.00 100 ARG A O 1
ATOM 759 N N . VAL A 1 101 ? 1.688 3.524 -11.894 1.00 97.12 101 VAL A N 1
ATOM 760 C CA . VAL A 1 101 ? 1.547 2.921 -13.213 1.00 97.12 101 VAL A CA 1
ATOM 761 C C . VAL A 1 101 ? 0.121 3.084 -13.727 1.00 97.12 101 VAL A C 1
ATOM 763 O O . VAL A 1 101 ? -0.821 3.266 -12.954 1.00 97.12 101 VAL A O 1
ATOM 766 N N . VAL A 1 102 ? -0.027 2.967 -15.038 1.00 97.25 102 VAL A N 1
ATOM 767 C CA . VAL A 1 102 ? -1.310 2.858 -15.728 1.00 97.25 102 VAL A CA 1
ATOM 768 C C . VAL A 1 102 ? -1.456 1.429 -16.229 1.00 97.25 102 VAL A C 1
ATOM 770 O O . VAL A 1 102 ? -0.578 0.904 -16.915 1.00 97.25 102 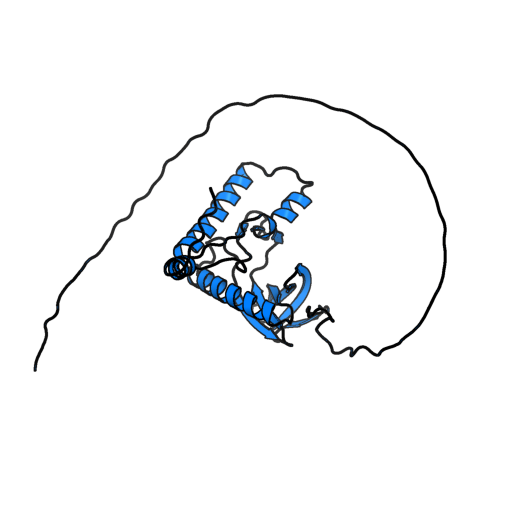VAL A O 1
ATOM 773 N N . ASP A 1 103 ? -2.555 0.787 -15.860 1.00 97.69 103 ASP A N 1
ATOM 774 C CA . ASP A 1 103 ? -2.885 -0.559 -16.296 1.00 97.69 103 ASP A CA 1
ATOM 775 C C . ASP A 1 103 ? -3.548 -0.533 -17.679 1.00 97.69 103 ASP A C 1
ATOM 777 O O . ASP A 1 103 ? -4.744 -0.261 -17.806 1.00 97.69 103 ASP A O 1
ATOM 781 N N . LYS A 1 104 ? -2.770 -0.851 -18.719 1.00 96.00 104 LYS A N 1
ATOM 782 C CA . LYS A 1 104 ? -3.239 -0.828 -20.111 1.00 96.00 104 LYS A CA 1
ATOM 783 C C . LYS A 1 104 ? -4.295 -1.888 -20.422 1.00 96.00 104 LYS A C 1
ATOM 785 O O . LYS A 1 104 ? -5.071 -1.702 -21.352 1.00 96.00 104 LYS A O 1
ATOM 790 N N . ALA A 1 105 ? -4.354 -2.980 -19.659 1.00 95.44 105 ALA A N 1
ATOM 791 C CA . ALA A 1 105 ? -5.331 -4.043 -19.899 1.00 95.44 105 ALA A CA 1
ATOM 792 C C . ALA A 1 105 ? -6.655 -3.830 -19.143 1.00 95.44 105 ALA A C 1
ATOM 794 O O . ALA A 1 105 ? -7.642 -4.487 -19.457 1.00 95.44 105 ALA A O 1
ATOM 795 N N . ASP A 1 106 ? -6.693 -2.918 -18.167 1.00 94.81 106 ASP A N 1
ATOM 796 C CA . ASP A 1 106 ? -7.889 -2.575 -17.382 1.00 94.81 106 ASP A CA 1
ATOM 797 C C . ASP A 1 106 ? -8.325 -1.124 -17.645 1.00 94.81 106 ASP A C 1
ATOM 799 O O . ASP A 1 106 ? -8.565 -0.348 -16.719 1.00 94.81 106 ASP A O 1
ATOM 803 N N . GLY A 1 107 ? -8.383 -0.745 -18.927 1.00 94.12 107 GLY A N 1
ATOM 804 C CA . GLY A 1 107 ? -8.921 0.545 -19.372 1.00 94.12 107 GLY A CA 1
ATOM 805 C C . GLY A 1 107 ? -8.158 1.759 -18.843 1.00 94.12 107 GLY A C 1
ATOM 806 O O . GLY A 1 107 ? -8.782 2.724 -18.412 1.00 94.12 107 GLY A O 1
ATOM 807 N N . ASP A 1 108 ? -6.825 1.696 -18.828 1.00 95.25 108 ASP A N 1
ATOM 808 C CA . ASP A 1 108 ? -5.948 2.780 -18.371 1.00 95.25 108 ASP A CA 1
ATOM 809 C C . ASP A 1 108 ? -6.163 3.209 -16.907 1.00 95.25 108 ASP A C 1
ATOM 811 O O . ASP A 1 108 ? -5.862 4.338 -16.515 1.00 95.25 108 ASP A O 1
ATOM 815 N N . LYS A 1 109 ? -6.640 2.300 -16.048 1.00 96.62 109 LYS A N 1
ATOM 816 C CA . LYS A 1 109 ? -6.785 2.596 -14.618 1.00 96.62 109 LYS A CA 1
ATOM 817 C C . LYS A 1 109 ? -5.434 2.784 -13.938 1.00 96.62 109 LYS A C 1
ATOM 819 O O . LYS A 1 109 ? -4.495 2.010 -14.133 1.00 96.62 109 LYS A O 1
ATOM 824 N N . GLU A 1 110 ? -5.372 3.762 -13.041 1.00 97.00 110 GLU A N 1
ATOM 825 C CA . GLU A 1 110 ? -4.206 3.954 -12.187 1.00 97.00 110 GLU A CA 1
ATOM 826 C C . GLU A 1 110 ? -4.040 2.809 -11.179 1.00 97.00 110 GLU A C 1
ATOM 828 O O . GLU A 1 110 ? -4.999 2.318 -10.560 1.00 97.00 110 GLU A O 1
ATOM 833 N N . ARG A 1 111 ? -2.783 2.405 -10.996 1.00 97.56 111 ARG A N 1
ATOM 834 C CA . ARG A 1 111 ? -2.337 1.407 -10.023 1.00 97.56 111 ARG A CA 1
ATOM 835 C C . ARG A 1 111 ? -1.025 1.852 -9.388 1.00 97.56 111 ARG A C 1
ATOM 837 O O . ARG A 1 111 ? -0.325 2.734 -9.890 1.00 97.56 111 ARG A O 1
ATOM 844 N N . VAL A 1 112 ? -0.673 1.198 -8.290 1.00 97.38 112 VAL A N 1
ATOM 845 C CA . VAL A 1 112 ? 0.638 1.337 -7.652 1.00 97.38 112 VAL A CA 1
ATOM 846 C C . VAL A 1 112 ? 1.325 -0.019 -7.652 1.00 97.38 112 VAL A C 1
ATOM 848 O O . VAL A 1 112 ? 0.704 -1.016 -7.301 1.00 97.38 112 VAL A O 1
ATOM 851 N N . ILE A 1 113 ? 2.598 -0.075 -8.036 1.00 97.56 113 ILE A N 1
ATOM 852 C CA . ILE A 1 113 ? 3.402 -1.298 -7.974 1.00 97.56 113 ILE A CA 1
ATOM 853 C C . ILE A 1 113 ? 4.507 -1.127 -6.939 1.00 97.56 113 ILE A C 1
ATOM 855 O O . ILE A 1 113 ? 5.366 -0.256 -7.071 1.00 97.56 113 ILE A O 1
ATOM 859 N N . LYS A 1 114 ? 4.500 -1.992 -5.922 1.00 96.62 114 LYS A N 1
ATOM 860 C CA . LYS A 1 114 ? 5.612 -2.178 -4.983 1.00 96.62 114 LYS A CA 1
ATOM 861 C C . LYS A 1 114 ? 6.558 -3.212 -5.598 1.00 96.62 114 LYS A C 1
ATOM 863 O O . LYS A 1 114 ? 6.224 -4.394 -5.656 1.00 96.62 114 LYS A O 1
ATOM 868 N N . VAL A 1 115 ? 7.705 -2.758 -6.094 1.00 97.31 115 VAL A N 1
ATOM 869 C CA . VAL A 1 115 ? 8.760 -3.599 -6.672 1.00 97.31 115 VAL A CA 1
ATOM 870 C C . VAL A 1 115 ? 9.755 -3.943 -5.569 1.00 97.31 115 VAL A C 1
ATOM 872 O O . VAL A 1 115 ? 10.509 -3.083 -5.106 1.00 97.31 115 VAL A O 1
ATOM 875 N N . ILE A 1 116 ? 9.718 -5.186 -5.104 1.00 97.25 116 ILE A N 1
ATOM 876 C CA . ILE A 1 116 ? 10.540 -5.674 -3.996 1.00 97.25 116 ILE A CA 1
ATOM 877 C C . ILE A 1 116 ? 12.003 -5.727 -4.426 1.00 97.25 116 ILE A C 1
ATOM 879 O O . ILE A 1 116 ? 12.323 -6.124 -5.545 1.00 97.25 116 ILE A O 1
ATOM 883 N N . ARG A 1 117 ? 12.901 -5.315 -3.530 1.00 95.19 117 ARG A N 1
ATOM 884 C CA . ARG A 1 117 ? 14.352 -5.410 -3.719 1.00 95.19 117 ARG A CA 1
ATOM 885 C C . ARG A 1 117 ? 14.740 -6.855 -4.069 1.00 95.19 117 ARG A C 1
ATOM 887 O O . ARG A 1 117 ? 14.264 -7.782 -3.417 1.00 95.19 117 ARG A O 1
ATOM 894 N N . ASN A 1 118 ? 15.597 -7.039 -5.071 1.00 94.44 118 ASN A N 1
ATOM 895 C CA . ASN A 1 118 ? 16.125 -8.340 -5.478 1.00 94.44 118 ASN A CA 1
ATOM 896 C C . ASN A 1 118 ? 17.107 -8.850 -4.410 1.00 94.44 118 ASN A C 1
ATOM 898 O O . ASN A 1 118 ? 18.316 -8.642 -4.471 1.00 94.44 118 ASN A O 1
ATOM 902 N N . ASN A 1 119 ? 16.537 -9.408 -3.350 1.00 93.38 119 ASN A N 1
ATOM 903 C CA . ASN A 1 119 ? 17.216 -9.966 -2.198 1.00 93.38 119 ASN A CA 1
ATOM 904 C C . ASN A 1 119 ? 16.318 -11.071 -1.632 1.00 93.38 119 ASN A C 1
ATOM 906 O O . ASN A 1 119 ? 15.170 -10.803 -1.277 1.00 93.38 119 ASN A O 1
ATOM 910 N N . GLU A 1 120 ? 16.841 -12.291 -1.519 1.00 92.62 120 GLU A N 1
ATOM 911 C CA . GLU A 1 120 ? 16.059 -13.475 -1.131 1.00 92.62 120 GLU A CA 1
ATOM 912 C C . GLU A 1 120 ? 15.341 -13.325 0.217 1.00 92.62 120 GLU A C 1
ATOM 914 O O . GLU A 1 120 ? 14.176 -13.701 0.352 1.00 92.62 120 GLU A O 1
ATOM 919 N N . TYR A 1 121 ? 15.985 -12.702 1.210 1.00 92.25 121 TYR A N 1
ATOM 920 C CA . TYR A 1 121 ? 15.358 -12.447 2.508 1.00 92.25 121 TYR A CA 1
ATOM 921 C C . TYR A 1 121 ? 14.164 -11.488 2.378 1.00 92.25 121 TYR A C 1
ATOM 923 O O . TYR A 1 121 ? 13.084 -11.753 2.914 1.00 92.25 121 TYR A O 1
ATOM 931 N N . MET A 1 122 ? 14.324 -10.403 1.613 1.00 92.06 122 MET A N 1
ATOM 932 C CA . MET A 1 122 ? 13.238 -9.448 1.365 1.00 92.06 122 MET A CA 1
ATOM 933 C C . MET A 1 122 ? 12.115 -10.057 0.530 1.00 92.06 122 MET A C 1
ATOM 935 O O . MET A 1 122 ? 10.942 -9.807 0.815 1.00 92.06 122 MET A O 1
ATOM 939 N N . LYS A 1 123 ? 12.457 -10.888 -0.460 1.00 94.19 123 LYS A N 1
ATOM 940 C CA . LYS A 1 123 ? 11.495 -11.636 -1.271 1.00 94.19 123 LYS A CA 1
ATOM 941 C C . LYS A 1 123 ? 10.662 -12.567 -0.394 1.00 94.19 123 LYS A C 1
ATOM 943 O O . LYS A 1 123 ? 9.438 -12.478 -0.431 1.00 94.19 123 LYS A O 1
ATOM 948 N N . LYS A 1 124 ? 11.298 -13.375 0.464 1.00 94.12 124 LYS A N 1
ATOM 949 C CA . LYS A 1 124 ? 10.606 -14.273 1.403 1.00 94.12 124 LYS A CA 1
ATOM 950 C C . LYS A 1 124 ? 9.640 -13.513 2.318 1.00 94.12 124 LYS A C 1
ATOM 952 O O . LYS A 1 124 ? 8.462 -13.857 2.371 1.00 94.12 124 LYS A O 1
ATOM 957 N N . LYS A 1 125 ? 10.104 -12.440 2.970 1.00 93.12 125 LYS A N 1
ATOM 958 C CA . LYS A 1 125 ? 9.252 -11.606 3.837 1.00 93.12 125 LYS A CA 1
ATOM 959 C C . LYS A 1 125 ? 8.065 -11.006 3.069 1.00 93.12 125 LYS A C 1
ATOM 961 O O . LYS A 1 125 ? 6.947 -10.958 3.577 1.00 93.12 125 LYS A O 1
ATOM 966 N N . SER A 1 126 ? 8.294 -10.573 1.831 1.00 94.75 126 SER A N 1
ATOM 967 C CA . SER A 1 126 ? 7.248 -9.980 0.989 1.00 94.75 126 SER A CA 1
ATOM 968 C C . SER A 1 126 ? 6.228 -11.010 0.494 1.00 94.75 126 SER A C 1
ATOM 970 O O . SER A 1 126 ? 5.057 -10.675 0.352 1.00 94.75 126 SER A O 1
ATOM 972 N N . LEU A 1 127 ? 6.626 -12.269 0.278 1.00 95.44 127 LEU A N 1
ATOM 973 C CA . LEU A 1 127 ? 5.693 -13.364 -0.023 1.00 95.44 127 LEU A CA 1
ATOM 974 C C . LEU A 1 127 ? 4.779 -13.673 1.171 1.00 95.44 127 LEU A C 1
ATOM 976 O O . LEU A 1 127 ? 3.579 -13.879 0.996 1.00 95.44 127 LEU A O 1
ATOM 980 N N . GLU A 1 128 ? 5.314 -13.647 2.393 1.00 94.25 128 GLU A N 1
ATOM 981 C CA . GLU A 1 128 ? 4.504 -13.788 3.609 1.00 94.25 128 GLU A CA 1
ATOM 982 C C . GLU A 1 128 ? 3.505 -12.630 3.762 1.00 94.25 128 GLU A C 1
ATOM 984 O O . GLU A 1 128 ? 2.331 -12.863 4.051 1.00 94.25 128 GLU A O 1
ATOM 989 N N . GLU A 1 129 ? 3.938 -11.385 3.528 1.00 95.38 129 GLU A N 1
ATOM 990 C CA . GLU A 1 129 ? 3.055 -10.207 3.482 1.00 95.38 129 GLU A CA 1
ATOM 991 C C . GLU A 1 129 ? 1.959 -10.377 2.415 1.00 95.38 129 GLU A C 1
ATOM 993 O O . GLU A 1 129 ? 0.773 -10.164 2.682 1.00 95.38 129 GLU A O 1
ATOM 998 N N . MET A 1 130 ? 2.344 -10.808 1.213 1.00 96.31 130 MET A N 1
ATOM 999 C CA . MET A 1 130 ? 1.441 -11.033 0.089 1.00 96.31 130 MET A CA 1
ATOM 1000 C C . MET A 1 130 ? 0.340 -12.039 0.429 1.00 96.31 130 MET A C 1
ATOM 1002 O O . MET A 1 130 ? -0.827 -11.760 0.164 1.00 96.31 130 MET A O 1
ATOM 1006 N N . HIS A 1 131 ? 0.665 -13.179 1.045 1.00 95.94 131 HIS A N 1
ATOM 1007 C CA . HIS A 1 131 ? -0.344 -14.171 1.433 1.00 95.94 131 HIS A CA 1
ATOM 1008 C C . HIS A 1 131 ? -1.384 -13.598 2.405 1.00 95.94 131 HIS A C 1
ATOM 1010 O O . HIS A 1 131 ? -2.580 -13.860 2.261 1.00 95.94 131 HIS A O 1
ATOM 1016 N N . LYS A 1 132 ? -0.953 -12.758 3.352 1.00 95.81 132 LYS A N 1
ATOM 1017 C CA . LYS A 1 132 ? -1.851 -12.088 4.307 1.00 95.81 132 LYS A CA 1
ATOM 1018 C C . LYS A 1 132 ? -2.759 -11.084 3.596 1.00 95.81 132 LYS A C 1
ATOM 1020 O O . LYS A 1 132 ? -3.963 -11.059 3.841 1.00 95.81 132 LYS A O 1
ATOM 1025 N N . LEU A 1 133 ? -2.219 -10.313 2.653 1.00 96.81 133 LEU A N 1
ATOM 1026 C CA . LEU A 1 133 ? -2.994 -9.383 1.822 1.00 96.81 133 LEU A CA 1
ATOM 1027 C C . LEU A 1 133 ? -4.014 -10.094 0.919 1.00 96.81 133 LEU A C 1
ATOM 1029 O O . LEU A 1 133 ? -5.140 -9.611 0.768 1.00 96.81 133 LEU A O 1
ATOM 1033 N N . VAL A 1 134 ? -3.655 -11.248 0.346 1.00 96.44 134 VAL A N 1
ATOM 1034 C CA . VAL A 1 134 ? -4.581 -12.091 -0.429 1.00 96.44 134 VAL A CA 1
ATOM 1035 C C . VAL A 1 134 ? -5.724 -12.582 0.4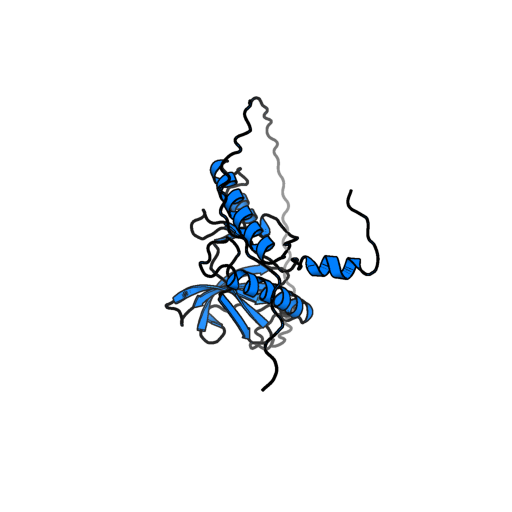61 1.00 96.44 134 VAL A C 1
ATOM 1037 O O . VAL A 1 134 ? -6.889 -12.450 0.082 1.00 96.44 134 VAL A O 1
ATOM 1040 N N . LEU A 1 135 ? -5.418 -13.071 1.669 1.00 95.81 135 LEU A N 1
ATOM 1041 C CA . LEU A 1 135 ? -6.430 -13.481 2.644 1.00 95.81 135 LEU A CA 1
ATOM 1042 C C . LEU A 1 135 ? -7.380 -12.324 2.986 1.00 95.81 135 LEU A C 1
ATOM 1044 O O . LEU A 1 135 ? -8.596 -12.486 2.877 1.00 95.81 135 LEU A O 1
ATOM 1048 N N . LEU A 1 136 ? -6.848 -11.152 3.341 1.00 96.56 136 LEU A N 1
ATOM 1049 C CA . LEU A 1 136 ? -7.650 -9.966 3.660 1.00 96.56 136 LEU A CA 1
ATOM 1050 C C . LEU A 1 136 ? -8.561 -9.567 2.494 1.00 96.56 136 LEU A C 1
ATOM 1052 O O . LEU A 1 136 ? -9.754 -9.354 2.699 1.00 96.56 136 LEU A O 1
ATOM 1056 N N . THR A 1 137 ? -8.028 -9.547 1.270 1.00 95.75 137 THR A N 1
ATOM 1057 C CA . THR A 1 137 ? -8.795 -9.213 0.059 1.00 95.75 137 THR A CA 1
ATOM 1058 C C . THR A 1 137 ? -9.908 -10.234 -0.200 1.00 95.75 137 THR A C 1
ATOM 1060 O O . THR A 1 137 ? -11.020 -9.854 -0.556 1.00 95.75 137 THR A O 1
ATOM 1063 N N . SER A 1 138 ? -9.661 -11.527 0.044 1.00 95.75 138 SER A N 1
ATOM 1064 C CA . SER A 1 138 ? -10.687 -12.574 -0.095 1.00 95.75 138 SER A CA 1
ATOM 1065 C C . SER A 1 138 ? -11.835 -12.438 0.917 1.00 95.75 138 SER A C 1
ATOM 1067 O O . SER A 1 138 ? -12.970 -12.810 0.627 1.00 95.75 138 SER A O 1
ATOM 1069 N N . LYS A 1 139 ? -11.553 -11.878 2.100 1.00 96.00 139 LYS A N 1
ATOM 1070 C CA . LYS A 1 139 ? -12.521 -11.634 3.184 1.00 96.00 139 LYS A CA 1
ATOM 1071 C C . LYS A 1 139 ? -13.152 -10.233 3.129 1.00 96.00 139 LYS A C 1
ATOM 1073 O O . LYS A 1 139 ? -13.966 -9.893 3.995 1.00 96.00 139 LYS A O 1
ATOM 1078 N N . ASP A 1 140 ? -12.813 -9.448 2.106 1.00 95.62 140 ASP A N 1
ATOM 1079 C CA . ASP A 1 140 ? -13.415 -8.154 1.771 1.00 95.62 140 ASP A CA 1
ATOM 1080 C C . ASP A 1 140 ? -13.622 -7.988 0.247 1.00 95.62 140 ASP A C 1
ATOM 1082 O O . ASP A 1 140 ? -12.983 -7.139 -0.385 1.00 95.62 140 ASP A O 1
ATOM 1086 N N . PRO A 1 141 ? -14.527 -8.768 -0.381 1.00 92.81 141 PRO A N 1
ATOM 1087 C CA . PRO A 1 141 ? -14.758 -8.689 -1.827 1.00 92.81 141 PRO A CA 1
ATOM 1088 C C . PRO A 1 141 ? -15.175 -7.285 -2.292 1.00 92.81 141 PRO A C 1
ATOM 1090 O O . PRO A 1 141 ? -14.713 -6.799 -3.332 1.00 92.81 141 PRO A O 1
ATOM 1093 N N . GLU A 1 142 ? -15.990 -6.608 -1.477 1.00 92.19 142 GLU A N 1
ATOM 1094 C CA . GLU A 1 142 ? -16.509 -5.260 -1.727 1.00 92.19 142 GLU A CA 1
ATOM 1095 C C . GLU A 1 142 ? -15.455 -4.155 -1.544 1.00 92.19 142 GLU A C 1
ATOM 1097 O O . GLU A 1 142 ? -15.686 -3.022 -1.960 1.00 92.19 142 GLU A O 1
ATOM 1102 N N . GLY A 1 143 ? -14.295 -4.455 -0.944 1.00 90.06 143 GLY A N 1
ATOM 1103 C CA . GLY A 1 143 ? -13.216 -3.488 -0.728 1.00 90.06 143 GLY A CA 1
ATOM 1104 C C . GLY A 1 143 ? -13.556 -2.385 0.275 1.00 90.06 143 GLY A C 1
ATOM 1105 O O . GLY A 1 143 ? -13.016 -1.279 0.178 1.00 90.06 143 GLY A O 1
ATOM 1106 N N . LYS A 1 144 ? -14.477 -2.652 1.206 1.00 92.00 144 LYS A N 1
ATOM 1107 C CA . LYS A 1 144 ? -14.994 -1.643 2.134 1.00 92.00 144 LYS A CA 1
ATOM 1108 C C . LYS A 1 144 ? -14.338 -1.713 3.511 1.00 92.00 144 LYS A C 1
ATOM 1110 O O . LYS A 1 144 ? -14.632 -0.877 4.346 1.00 92.00 144 LYS A O 1
ATOM 1115 N N . ARG A 1 145 ? -13.454 -2.665 3.805 1.00 95.62 145 ARG A N 1
ATOM 1116 C CA . ARG A 1 145 ? -12.913 -2.871 5.160 1.00 95.62 145 ARG A CA 1
ATOM 1117 C C . ARG A 1 145 ? -11.642 -2.082 5.461 1.00 95.62 145 ARG A C 1
ATOM 1119 O O . ARG A 1 145 ? -10.966 -2.413 6.418 1.00 95.62 145 ARG A O 1
ATOM 1126 N N . ASN A 1 146 ? -11.313 -1.046 4.691 1.00 97.56 146 ASN A N 1
ATOM 1127 C CA . ASN A 1 146 ? -10.209 -0.125 4.998 1.00 97.56 146 ASN A CA 1
ATOM 1128 C C . ASN A 1 146 ? -8.822 -0.794 5.174 1.00 97.56 146 ASN A C 1
ATOM 1130 O O . ASN A 1 146 ? -7.926 -0.199 5.759 1.00 97.56 146 ASN A O 1
ATOM 1134 N N . CYS A 1 147 ? -8.594 -1.995 4.639 1.00 97.62 147 CYS A N 1
ATOM 1135 C CA . CYS A 1 147 ? -7.245 -2.514 4.394 1.00 97.62 147 CYS A CA 1
ATOM 1136 C C . CYS A 1 147 ? -6.845 -2.195 2.950 1.00 97.62 147 CYS A C 1
ATOM 1138 O O . CYS A 1 147 ? -7.702 -2.173 2.062 1.00 97.62 147 CYS A O 1
ATOM 1140 N N . VAL A 1 148 ? -5.558 -1.935 2.709 1.00 96.94 148 VAL A N 1
ATOM 1141 C CA . VAL A 1 148 ? -5.046 -1.716 1.353 1.00 96.94 148 VAL A CA 1
ATOM 1142 C C . VAL A 1 148 ? -5.262 -2.968 0.504 1.00 96.94 148 VAL A C 1
ATOM 1144 O O . VAL A 1 148 ? -4.945 -4.086 0.913 1.00 96.94 148 VAL A O 1
ATOM 1147 N N . ARG A 1 149 ? -5.825 -2.781 -0.687 1.00 96.31 149 ARG A N 1
ATOM 1148 C CA . ARG A 1 149 ? -6.181 -3.870 -1.588 1.00 96.31 149 ARG A CA 1
ATOM 1149 C C . ARG A 1 149 ? -5.012 -4.232 -2.488 1.00 96.31 149 ARG A C 1
ATOM 1151 O O . ARG A 1 149 ? -4.508 -3.395 -3.240 1.00 96.31 149 ARG A O 1
ATOM 1158 N N . LEU A 1 150 ? -4.636 -5.505 -2.443 1.00 97.25 150 LEU A N 1
ATOM 1159 C CA . LEU A 1 150 ? -3.751 -6.128 -3.419 1.00 97.25 150 LEU A CA 1
ATOM 1160 C C . LEU A 1 150 ? -4.606 -6.652 -4.581 1.00 97.25 150 LEU A C 1
ATOM 1162 O O . LEU A 1 150 ? -5.498 -7.472 -4.378 1.00 97.25 150 LEU A O 1
ATOM 1166 N N . PHE A 1 151 ? -4.350 -6.175 -5.796 1.00 96.38 151 PHE A N 1
ATOM 1167 C CA . PHE A 1 151 ? -5.047 -6.626 -7.002 1.00 96.38 151 PHE A CA 1
ATOM 1168 C C . PHE A 1 151 ? -4.397 -7.856 -7.627 1.00 96.38 151 PHE A C 1
ATOM 1170 O O . PHE A 1 151 ? -5.091 -8.786 -8.027 1.00 96.38 151 PHE A O 1
ATOM 1177 N N . SER A 1 152 ? -3.071 -7.858 -7.730 1.00 96.38 152 SER A N 1
ATOM 1178 C CA . SER A 1 152 ? -2.314 -8.948 -8.343 1.00 96.38 152 SER A CA 1
ATOM 1179 C C . SER A 1 152 ? -0.847 -8.883 -7.935 1.00 96.38 152 SER A C 1
ATOM 1181 O O . SER A 1 152 ? -0.389 -7.890 -7.371 1.00 96.38 152 SER A O 1
ATOM 1183 N N . HIS A 1 153 ? -0.089 -9.919 -8.266 1.00 97.38 153 HIS A N 1
ATOM 1184 C CA . HIS A 1 153 ? 1.363 -9.936 -8.143 1.00 97.38 153 HIS A CA 1
ATOM 1185 C C . HIS A 1 153 ? 1.972 -10.656 -9.349 1.00 97.38 153 HIS A C 1
ATOM 1187 O O . HIS A 1 153 ? 1.280 -11.399 -10.042 1.00 97.38 153 HIS A O 1
ATOM 1193 N N . PHE A 1 154 ? 3.248 -10.407 -9.615 1.00 97.50 154 PHE A N 1
ATOM 1194 C CA . PHE A 1 154 ? 4.021 -11.083 -10.655 1.00 97.50 154 PHE A CA 1
ATOM 1195 C C . PHE A 1 154 ? 5.514 -10.982 -10.339 1.00 97.50 154 PHE A C 1
ATOM 1197 O O . PHE A 1 154 ? 5.920 -10.183 -9.497 1.00 97.50 154 PHE A O 1
ATOM 1204 N N . GLU A 1 155 ? 6.338 -11.763 -11.030 1.00 96.12 155 GLU A N 1
ATOM 1205 C CA . GLU A 1 155 ? 7.793 -11.634 -10.971 1.00 96.12 155 GLU A CA 1
ATOM 1206 C C . GLU A 1 155 ? 8.332 -11.137 -12.309 1.00 96.12 155 GLU A C 1
ATOM 1208 O O . GLU A 1 155 ? 7.906 -11.586 -13.372 1.00 96.12 155 GLU A O 1
ATOM 1213 N N . GLN A 1 156 ? 9.274 -10.197 -12.269 1.00 94.25 156 GLN A N 1
ATOM 1214 C CA . GLN A 1 156 ? 9.944 -9.694 -13.463 1.00 94.25 156 GLN A CA 1
ATOM 1215 C C . GLN A 1 156 ? 11.374 -9.289 -13.123 1.00 94.25 156 GLN A C 1
ATOM 1217 O O . GLN A 1 156 ? 11.602 -8.554 -12.164 1.00 94.25 156 GLN A O 1
ATOM 1222 N N . ARG A 1 157 ? 12.341 -9.738 -13.937 1.00 92.38 157 ARG A N 1
ATOM 1223 C CA . ARG A 1 157 ? 13.765 -9.366 -13.808 1.00 92.38 157 ARG A CA 1
ATOM 1224 C C . ARG A 1 157 ? 14.326 -9.634 -12.394 1.00 92.38 157 ARG A C 1
ATOM 1226 O O . ARG A 1 157 ? 15.090 -8.838 -11.868 1.00 92.38 157 ARG A O 1
ATOM 1233 N N . GLY A 1 158 ? 13.896 -10.725 -11.753 1.00 92.12 158 GLY A N 1
ATOM 1234 C CA . GLY A 1 158 ? 14.313 -11.097 -10.391 1.00 92.12 158 GLY A CA 1
ATOM 1235 C C . GLY A 1 158 ? 13.597 -10.354 -9.253 1.00 92.12 158 GLY A C 1
ATOM 1236 O O . GLY A 1 158 ? 13.825 -10.660 -8.088 1.00 92.12 158 GLY A O 1
ATOM 1237 N N . HIS A 1 159 ? 12.700 -9.416 -9.557 1.00 96.50 159 HIS A N 1
ATOM 1238 C CA . HIS A 1 159 ? 11.926 -8.688 -8.556 1.00 96.50 159 HIS A CA 1
ATOM 1239 C C . HIS A 1 159 ? 10.513 -9.260 -8.421 1.00 96.50 159 HIS A C 1
ATOM 1241 O O . HIS A 1 159 ? 9.828 -9.479 -9.422 1.00 96.50 159 HIS A O 1
ATOM 1247 N N . LEU A 1 160 ? 10.050 -9.438 -7.180 1.00 97.38 160 LEU A N 1
ATOM 1248 C CA . LEU A 1 160 ? 8.627 -9.615 -6.893 1.00 97.38 160 LEU A CA 1
ATOM 1249 C C . LEU A 1 160 ? 7.929 -8.254 -7.015 1.00 97.38 160 LEU A C 1
ATOM 1251 O O . LEU A 1 160 ? 8.367 -7.271 -6.421 1.00 97.38 160 LEU A O 1
ATOM 1255 N N . CYS A 1 161 ? 6.835 -8.200 -7.761 1.00 97.88 161 CYS A N 1
ATOM 1256 C CA . CYS A 1 161 ? 6.042 -7.001 -7.994 1.00 97.88 161 CYS A CA 1
ATOM 1257 C C . CYS A 1 161 ? 4.627 -7.215 -7.465 1.00 97.88 161 CYS A C 1
ATOM 1259 O O . CYS A 1 161 ? 3.943 -8.156 -7.863 1.00 97.88 161 CYS A O 1
ATOM 1261 N N . MET A 1 162 ? 4.168 -6.320 -6.594 1.00 98.00 162 MET A N 1
ATOM 1262 C CA . MET A 1 162 ? 2.831 -6.368 -5.999 1.00 98.00 162 MET A CA 1
ATOM 1263 C C . MET A 1 162 ? 2.021 -5.154 -6.454 1.00 98.00 162 MET A C 1
ATOM 1265 O O . MET A 1 162 ? 2.471 -4.020 -6.294 1.00 98.00 162 MET A O 1
ATOM 1269 N N . VAL A 1 163 ? 0.844 -5.392 -7.033 1.00 98.12 163 VAL A N 1
ATOM 1270 C CA . VAL A 1 163 ? -0.023 -4.371 -7.637 1.00 98.12 163 VAL A CA 1
ATOM 1271 C C . VAL A 1 163 ? -1.139 -4.009 -6.668 1.00 98.12 163 VAL A C 1
ATOM 1273 O O . VAL A 1 163 ? -1.978 -4.843 -6.339 1.00 98.12 163 VAL A O 1
ATOM 1276 N N . PHE A 1 164 ? -1.174 -2.754 -6.249 1.00 97.75 164 PHE A N 1
ATOM 1277 C CA . PHE A 1 164 ? -2.101 -2.214 -5.266 1.00 97.75 164 PHE A CA 1
ATOM 1278 C C . PHE A 1 164 ? -3.031 -1.163 -5.865 1.00 97.75 164 PHE A C 1
ATOM 1280 O O . PHE A 1 164 ? -2.797 -0.610 -6.948 1.00 97.75 164 PHE A O 1
ATOM 1287 N N . GLU A 1 165 ? -4.082 -0.856 -5.112 1.00 96.00 165 GLU A N 1
ATOM 1288 C CA . GLU A 1 165 ? -4.869 0.352 -5.326 1.00 96.00 165 GLU A CA 1
ATOM 1289 C C . GLU A 1 165 ? -4.043 1.636 -5.134 1.00 96.00 165 GLU A C 1
ATOM 1291 O O . GLU A 1 165 ? -3.120 1.674 -4.314 1.00 96.00 165 GLU A O 1
ATOM 1296 N N . PRO A 1 166 ? -4.345 2.699 -5.899 1.00 96.19 166 PRO A N 1
ATOM 1297 C CA . PRO A 1 166 ? -3.628 3.954 -5.779 1.00 96.19 166 PRO A CA 1
ATOM 1298 C C . PRO A 1 166 ? -4.032 4.704 -4.507 1.00 96.19 166 PRO A C 1
ATOM 1300 O O . PRO A 1 166 ? -5.197 5.034 -4.299 1.00 96.19 166 PRO A O 1
ATOM 1303 N N . MET A 1 167 ? -3.034 5.041 -3.692 1.00 96.06 167 MET A N 1
ATOM 1304 C CA . MET A 1 167 ? -3.183 5.879 -2.500 1.00 96.06 167 MET A CA 1
ATOM 1305 C C . MET A 1 167 ? -2.445 7.202 -2.693 1.00 96.06 167 MET A C 1
ATOM 1307 O O . MET A 1 167 ? -1.485 7.278 -3.465 1.00 96.06 167 MET A O 1
ATOM 1311 N N . LEU A 1 168 ? -2.887 8.254 -2.008 1.00 95.12 168 LEU A N 1
ATOM 1312 C CA . LEU A 1 168 ? -2.316 9.591 -2.141 1.00 95.12 168 LEU A CA 1
ATOM 1313 C C . LEU A 1 168 ? -0.944 9.677 -1.461 1.00 95.12 168 LEU A C 1
ATOM 1315 O O . LEU A 1 168 ? 0.052 9.977 -2.117 1.00 95.12 168 LEU A O 1
ATOM 1319 N N . MET A 1 169 ? -0.909 9.416 -0.153 1.00 94.56 169 MET A N 1
ATOM 1320 C CA . MET A 1 169 ? 0.275 9.469 0.715 1.00 94.56 169 MET A CA 1
ATOM 1321 C C . MET A 1 169 ? -0.012 8.757 2.044 1.00 94.56 169 MET A C 1
ATOM 1323 O O . MET A 1 169 ? -1.156 8.384 2.293 1.00 94.56 169 MET A O 1
ATOM 1327 N N . ASN A 1 170 ? 0.989 8.582 2.908 1.00 95.38 170 ASN A N 1
ATOM 1328 C CA . ASN A 1 170 ? 0.744 8.120 4.280 1.00 95.38 170 ASN A CA 1
ATOM 1329 C C . ASN A 1 170 ? 0.296 9.273 5.204 1.00 95.38 170 ASN A C 1
ATOM 1331 O O . ASN A 1 170 ? 0.491 10.453 4.896 1.00 95.38 170 ASN A O 1
ATOM 1335 N N . LEU A 1 171 ? -0.320 8.937 6.341 1.00 95.62 171 LEU A N 1
ATOM 1336 C CA . LEU A 1 171 ? -0.883 9.899 7.290 1.00 95.62 171 LEU A CA 1
ATOM 1337 C C . LEU A 1 171 ? 0.199 10.808 7.888 1.00 95.62 171 LEU A C 1
ATOM 1339 O O . LEU A 1 171 ? -0.049 11.996 8.092 1.00 95.62 171 LEU A O 1
ATOM 1343 N N . ARG A 1 172 ? 1.409 10.283 8.119 1.00 94.44 172 ARG A N 1
ATOM 1344 C CA . ARG A 1 172 ? 2.545 11.092 8.582 1.00 94.44 172 ARG A CA 1
ATOM 1345 C C . ARG A 1 172 ? 2.842 12.234 7.610 1.00 94.44 172 ARG A C 1
ATOM 1347 O O . ARG A 1 172 ? 2.874 13.392 8.019 1.00 94.44 172 ARG A O 1
ATOM 1354 N N . GLU A 1 173 ? 3.018 11.917 6.330 1.00 94.06 173 GLU A N 1
ATOM 1355 C CA . GLU A 1 173 ? 3.279 12.899 5.276 1.00 94.06 173 GLU A CA 1
ATOM 1356 C C . GLU A 1 173 ? 2.115 13.887 5.129 1.00 94.06 173 GLU A C 1
ATOM 1358 O O . GLU A 1 173 ? 2.341 15.090 4.975 1.00 94.06 173 GLU A O 1
ATOM 1363 N N . TYR A 1 174 ? 0.875 13.401 5.239 1.00 94.81 174 TYR A N 1
ATOM 1364 C CA . TYR A 1 174 ? -0.324 14.235 5.191 1.00 94.81 174 TYR A CA 1
ATOM 1365 C C . TYR A 1 174 ? -0.331 15.304 6.292 1.00 94.81 174 TYR A C 1
ATOM 1367 O O . TYR A 1 174 ? -0.558 16.483 6.010 1.00 94.81 174 TYR A O 1
ATOM 1375 N N . ILE A 1 175 ? -0.006 14.925 7.531 1.00 93.94 175 ILE A N 1
ATOM 1376 C CA . ILE A 1 175 ? 0.101 15.859 8.662 1.00 93.94 175 ILE A CA 1
ATOM 1377 C C . ILE A 1 175 ? 1.279 16.822 8.460 1.00 93.94 175 ILE A C 1
ATOM 1379 O O . ILE A 1 175 ? 1.126 18.035 8.635 1.00 93.94 175 ILE A O 1
ATOM 1383 N N . SER A 1 176 ? 2.444 16.320 8.032 1.00 94.00 176 SER A N 1
ATOM 1384 C CA . SER A 1 176 ? 3.619 17.159 7.765 1.00 94.00 176 SER A CA 1
ATOM 1385 C C . SER A 1 176 ? 3.340 18.227 6.702 1.00 94.00 176 SER A C 1
ATOM 1387 O O . SER A 1 176 ? 3.675 19.392 6.905 1.00 94.00 176 SER A O 1
ATOM 1389 N N . LYS A 1 177 ? 2.644 17.879 5.611 1.00 94.06 177 LYS A N 1
ATOM 1390 C CA . LYS A 1 177 ? 2.260 18.823 4.544 1.00 94.06 177 LYS A CA 1
ATOM 1391 C C . LYS A 1 177 ? 1.282 19.909 4.996 1.00 94.06 177 LYS A C 1
ATOM 1393 O O . LYS A 1 177 ? 1.217 20.961 4.368 1.00 94.06 177 LYS A O 1
ATOM 1398 N N . ARG A 1 178 ? 0.553 19.708 6.100 1.00 91.56 178 ARG A N 1
ATOM 1399 C CA . ARG A 1 178 ? -0.283 20.753 6.725 1.00 91.56 178 ARG A CA 1
ATOM 1400 C C . ARG A 1 178 ? 0.511 21.709 7.622 1.00 91.56 178 ARG A C 1
ATOM 1402 O O . ARG A 1 178 ? -0.098 22.575 8.255 1.00 91.56 178 ARG A O 1
ATOM 1409 N N . GLY A 1 179 ? 1.837 21.564 7.679 1.00 91.75 179 GLY A N 1
ATOM 1410 C CA . GLY A 1 179 ? 2.716 22.310 8.579 1.00 91.75 179 GLY A CA 1
ATOM 1411 C C . GLY A 1 179 ? 2.669 21.785 10.012 1.00 91.75 179 GLY A C 1
ATOM 1412 O O . GLY A 1 179 ? 2.828 22.563 10.944 1.00 91.75 179 GLY A O 1
ATOM 1413 N N . GLY A 1 180 ? 2.351 20.499 10.204 1.00 83.88 180 GLY A N 1
ATOM 1414 C CA . GLY A 1 180 ? 2.202 19.904 11.537 1.00 83.88 180 GLY A CA 1
ATOM 1415 C C . GLY A 1 180 ? 0.959 20.370 12.299 1.00 83.88 180 GLY A C 1
ATOM 1416 O O . GLY A 1 180 ? 0.827 20.080 13.485 1.00 83.88 180 GLY A O 1
ATOM 1417 N N . ARG A 1 181 ? 0.036 21.083 11.638 1.00 89.38 181 ARG A N 1
ATOM 1418 C CA . ARG A 1 181 ? -1.221 21.510 12.259 1.00 89.38 181 ARG A CA 1
ATOM 1419 C C . ARG A 1 181 ? -2.082 20.294 12.626 1.00 89.38 181 ARG A C 1
ATOM 1421 O O . ARG A 1 181 ? -2.233 19.407 11.774 1.00 89.38 181 ARG A O 1
ATOM 1428 N N . PRO A 1 182 ? -2.692 20.277 13.827 1.00 88.88 182 PRO A N 1
ATOM 1429 C CA . PRO A 1 182 ? -3.621 19.229 14.231 1.00 88.88 182 PRO A CA 1
ATOM 1430 C C . PRO A 1 182 ? -4.750 19.042 13.218 1.00 88.88 182 PRO A C 1
ATOM 1432 O O . PRO A 1 182 ? -5.157 19.986 12.532 1.00 88.88 182 PRO A O 1
ATOM 1435 N N . LEU A 1 183 ? -5.224 17.807 13.091 1.00 91.81 183 LEU A N 1
ATOM 1436 C CA . LEU A 1 183 ? -6.437 17.498 12.340 1.00 91.81 183 LEU A CA 1
ATOM 1437 C C . LEU A 1 183 ? -7.662 17.959 13.135 1.00 91.81 183 LEU A C 1
ATOM 1439 O O . LEU A 1 183 ? -7.613 18.017 14.364 1.00 91.81 183 LEU A O 1
ATOM 1443 N N . GLU A 1 184 ? -8.745 18.272 12.430 1.00 94.75 184 GLU A N 1
ATOM 1444 C CA . GLU A 1 184 ? -10.028 18.546 13.075 1.00 94.75 184 GLU A CA 1
ATOM 1445 C C . GLU A 1 184 ? -10.515 17.287 13.800 1.00 94.75 184 GLU A C 1
ATOM 1447 O O . GLU A 1 184 ? -10.298 16.166 13.331 1.00 94.75 184 GLU A O 1
ATOM 1452 N N . ILE A 1 185 ? -11.193 17.451 14.937 1.00 95.75 185 ILE A N 1
ATOM 1453 C CA . ILE A 1 185 ? -11.651 16.308 15.742 1.00 95.75 185 ILE A CA 1
ATOM 1454 C C . ILE A 1 185 ? -12.588 15.385 14.954 1.00 95.75 185 ILE A C 1
ATOM 1456 O O . ILE A 1 185 ? -12.511 14.166 15.084 1.00 95.75 185 ILE A O 1
ATOM 1460 N N . THR A 1 186 ? -13.407 15.955 14.072 1.00 96.56 186 THR A N 1
ATOM 1461 C CA . THR A 1 186 ? -14.313 15.221 13.182 1.00 96.56 186 THR A CA 1
ATOM 1462 C C . THR A 1 186 ? -13.553 14.342 12.188 1.00 96.56 186 THR A C 1
ATOM 1464 O O . THR A 1 186 ? -13.937 13.193 11.956 1.00 96.56 186 THR A O 1
ATOM 1467 N N . ASP A 1 187 ? -12.436 14.836 11.645 1.00 94.69 187 ASP A N 1
ATOM 1468 C CA . ASP A 1 187 ? -11.551 14.050 10.786 1.00 94.69 187 ASP A CA 1
ATOM 1469 C C . ASP A 1 187 ? -10.901 12.921 11.591 1.00 94.69 187 ASP A C 1
ATOM 1471 O O . ASP A 1 187 ? -10.911 11.774 11.151 1.00 94.69 187 ASP A O 1
ATOM 1475 N N . VAL A 1 188 ? -10.389 13.210 12.793 1.00 95.81 188 VAL A N 1
ATOM 1476 C CA . VAL A 1 188 ? -9.768 12.199 13.667 1.00 95.81 188 VAL A CA 1
ATOM 1477 C C . VAL A 1 188 ? -10.756 11.084 14.015 1.00 95.81 188 VAL A C 1
ATOM 1479 O O . VAL A 1 188 ? -10.407 9.910 13.898 1.00 95.81 188 VAL A O 1
ATOM 1482 N N . GLN A 1 189 ? -11.993 11.427 14.381 1.00 97.44 189 GLN A N 1
ATOM 1483 C CA . GLN A 1 189 ? -13.060 10.462 14.665 1.00 97.44 189 GLN A CA 1
ATOM 1484 C C . GLN A 1 189 ? -13.378 9.595 13.439 1.00 97.44 189 GLN A C 1
ATOM 1486 O O . GLN A 1 189 ? -13.403 8.367 13.536 1.00 97.44 189 GLN A O 1
ATOM 1491 N N . SER A 1 190 ? -13.544 10.217 12.267 1.00 97.12 190 SER A N 1
ATOM 1492 C CA . SER A 1 190 ? -13.792 9.506 11.007 1.00 97.12 190 SER A CA 1
ATOM 1493 C C . SER A 1 190 ? -12.650 8.550 10.645 1.00 97.12 190 SER A C 1
ATOM 1495 O O . SER A 1 190 ? -12.881 7.392 10.287 1.00 97.12 190 SER A O 1
ATOM 1497 N N . MET A 1 191 ? -11.399 9.000 10.774 1.00 97.06 191 MET A N 1
ATOM 1498 C CA . MET A 1 191 ? -10.216 8.172 10.531 1.00 97.06 191 MET A CA 1
ATOM 1499 C C . MET A 1 191 ? -10.112 7.023 11.543 1.00 97.06 191 MET A C 1
ATOM 1501 O O . MET A 1 191 ? -9.792 5.897 11.158 1.00 97.06 191 MET A O 1
ATOM 1505 N N . GLY A 1 192 ? -10.423 7.283 12.815 1.00 97.75 192 GLY A N 1
ATOM 1506 C CA . GLY A 1 192 ? -10.458 6.280 13.878 1.00 97.75 192 GLY A CA 1
ATOM 1507 C C . GLY A 1 192 ? -11.471 5.173 13.591 1.00 97.75 192 GLY A C 1
ATOM 1508 O O . GLY A 1 192 ? -11.120 3.995 13.637 1.00 97.75 192 GLY A O 1
ATOM 1509 N N . PHE A 1 193 ? -12.692 5.533 13.191 1.00 98.00 193 PHE A N 1
ATOM 1510 C CA . PHE A 1 193 ? -13.723 4.562 12.816 1.00 98.00 193 PHE A CA 1
ATOM 1511 C C . PHE A 1 193 ? -13.289 3.680 11.634 1.00 98.00 193 PHE A C 1
ATOM 1513 O O . PHE A 1 193 ? -13.430 2.455 11.660 1.00 98.00 193 PHE A O 1
ATOM 1520 N N . GLN A 1 194 ? -12.692 4.286 10.606 1.00 98.25 194 GLN A N 1
ATOM 1521 C CA . GLN A 1 194 ? -12.160 3.557 9.453 1.00 98.25 194 GLN A CA 1
ATOM 1522 C C . GLN A 1 194 ? -11.022 2.600 9.838 1.00 98.25 194 GLN A C 1
ATOM 1524 O O . GLN A 1 194 ? -10.977 1.467 9.352 1.00 98.25 194 GLN A O 1
ATOM 1529 N N . LEU A 1 195 ? -10.130 3.011 10.743 1.00 98.19 195 LEU A N 1
ATOM 1530 C CA . LEU A 1 195 ? -9.075 2.144 11.265 1.00 98.19 195 LEU A CA 1
ATOM 1531 C C . LEU A 1 195 ? -9.653 0.968 12.062 1.00 98.19 195 LEU A C 1
ATOM 1533 O O . LEU A 1 195 ? -9.249 -0.174 11.846 1.00 98.19 195 LEU A O 1
ATOM 1537 N N . LEU A 1 196 ? -10.638 1.209 12.931 1.00 98.12 196 LEU A N 1
ATOM 1538 C CA . LEU A 1 196 ? -11.321 0.146 13.675 1.00 98.12 196 LEU A CA 1
ATOM 1539 C C . LEU A 1 196 ? -12.000 -0.859 12.736 1.00 98.12 196 LEU A C 1
ATOM 1541 O O . LEU A 1 196 ? -11.951 -2.067 12.977 1.00 98.12 196 LEU A O 1
ATOM 1545 N N . ARG A 1 197 ? -12.555 -0.396 11.612 1.00 97.75 197 ARG A N 1
ATOM 1546 C CA . ARG A 1 197 ? -13.122 -1.271 10.577 1.00 97.75 197 ARG A CA 1
ATOM 1547 C C . ARG A 1 197 ? -12.074 -2.181 9.927 1.00 97.75 197 ARG A C 1
ATOM 1549 O O . ARG A 1 197 ? -12.366 -3.360 9.698 1.00 97.75 197 ARG A O 1
ATOM 1556 N N . ALA A 1 198 ? -10.866 -1.669 9.688 1.00 98.12 198 ALA A N 1
ATOM 1557 C CA . ALA A 1 198 ? -9.726 -2.464 9.227 1.00 98.12 198 ALA A CA 1
ATOM 1558 C C . ALA A 1 198 ? -9.295 -3.501 10.266 1.00 98.12 198 ALA A C 1
ATOM 1560 O O . ALA A 1 198 ? -9.167 -4.684 9.952 1.00 98.12 198 ALA A O 1
ATOM 1561 N N . LEU A 1 199 ? -9.169 -3.092 11.529 1.00 97.81 199 LEU A N 1
ATOM 1562 C CA . LEU A 1 199 ? -8.805 -3.992 12.625 1.00 97.81 199 LEU A CA 1
ATOM 1563 C C . LEU A 1 199 ? -9.862 -5.079 12.868 1.00 97.81 199 LEU A C 1
ATOM 1565 O O . LEU A 1 199 ? -9.512 -6.222 13.155 1.00 97.81 199 LEU A O 1
ATOM 1569 N N . SER A 1 200 ? -11.144 -4.766 12.674 1.00 97.69 200 SER A N 1
ATOM 1570 C CA . SER A 1 200 ? -12.235 -5.745 12.709 1.00 97.69 200 SER A CA 1
ATOM 1571 C C . SER A 1 200 ? -12.094 -6.810 11.612 1.00 97.69 200 SER A C 1
ATOM 1573 O O . SER A 1 200 ? -12.321 -7.996 11.860 1.00 97.69 200 SER A O 1
ATOM 1575 N N . LEU A 1 201 ? -11.664 -6.439 10.397 1.00 97.44 201 LEU A N 1
ATOM 1576 C CA . LEU A 1 201 ? -11.317 -7.428 9.371 1.00 97.44 201 LEU A CA 1
ATOM 1577 C C . LEU A 1 201 ? -10.107 -8.272 9.794 1.00 97.44 201 LEU A C 1
ATOM 1579 O O . LEU A 1 201 ? -10.198 -9.494 9.714 1.00 97.44 201 LEU A O 1
ATOM 1583 N N . CYS A 1 202 ? -9.029 -7.654 10.282 1.00 97.00 202 CYS A N 1
ATOM 1584 C CA . CYS A 1 202 ? -7.852 -8.383 10.763 1.00 97.00 202 CYS A CA 1
ATOM 1585 C C . CYS A 1 202 ? -8.226 -9.419 11.835 1.00 97.00 202 CYS A C 1
ATOM 1587 O O . CYS A 1 202 ? -7.844 -10.582 11.719 1.00 97.00 202 CYS A O 1
ATOM 1589 N N . LYS A 1 203 ? -9.067 -9.038 12.808 1.00 95.81 203 LYS A N 1
ATOM 1590 C CA . LYS A 1 203 ? -9.592 -9.937 13.848 1.00 95.81 203 LYS A CA 1
ATOM 1591 C C . LYS A 1 203 ? -10.334 -11.140 13.259 1.00 95.81 203 LYS A C 1
ATOM 1593 O O . LYS A 1 203 ? -10.107 -12.256 13.703 1.00 95.81 203 LYS A O 1
ATOM 1598 N N . ARG A 1 204 ? -11.187 -10.939 12.246 1.00 95.00 204 ARG A N 1
ATOM 1599 C CA . ARG A 1 204 ? -11.912 -12.036 11.563 1.00 95.00 204 ARG A CA 1
ATOM 1600 C C . ARG A 1 204 ? -11.000 -12.971 10.763 1.00 95.00 204 ARG A C 1
ATOM 1602 O O . ARG A 1 204 ? -11.417 -14.075 10.432 1.00 95.00 204 ARG A O 1
ATOM 1609 N N . CYS A 1 205 ? -9.793 -12.523 10.433 1.00 95.06 205 CYS A N 1
ATOM 1610 C CA . CYS A 1 205 ? -8.760 -13.318 9.774 1.00 95.06 205 CYS A CA 1
ATOM 1611 C C . CYS A 1 205 ? -7.727 -13.887 10.763 1.00 95.06 205 CYS A C 1
ATOM 1613 O O . CYS A 1 205 ? -6.699 -14.385 10.312 1.00 95.06 205 CYS A O 1
ATOM 1615 N N . ASP A 1 206 ? -7.955 -13.763 12.079 1.00 95.12 206 ASP A N 1
ATOM 1616 C CA . ASP A 1 206 ? -6.996 -14.114 13.138 1.00 95.12 206 ASP A CA 1
ATOM 1617 C C . ASP A 1 206 ? -5.606 -13.481 12.948 1.00 95.12 206 ASP A C 1
ATOM 1619 O O . ASP A 1 206 ? -4.582 -14.048 13.333 1.00 95.12 206 ASP A O 1
ATOM 1623 N N . LEU A 1 207 ? -5.566 -12.282 12.364 1.00 95.62 207 LEU A N 1
ATOM 1624 C CA . LEU A 1 207 ? -4.343 -11.571 12.020 1.00 95.62 207 LEU A CA 1
ATOM 1625 C C . LEU A 1 207 ? -4.106 -10.399 12.977 1.00 95.62 207 LEU A C 1
ATOM 1627 O O . LEU A 1 207 ? -4.979 -9.552 13.171 1.00 95.62 207 LEU A O 1
ATOM 1631 N N . ILE A 1 208 ? -2.899 -10.312 13.534 1.00 95.38 208 ILE A N 1
ATOM 1632 C CA . ILE A 1 208 ? -2.453 -9.188 14.366 1.00 95.38 208 ILE A CA 1
ATOM 1633 C C . ILE A 1 208 ? -1.458 -8.358 13.555 1.00 95.38 208 ILE A C 1
ATOM 1635 O O . ILE A 1 208 ? -0.459 -8.892 13.090 1.00 95.38 208 ILE A O 1
ATOM 1639 N N . HIS A 1 209 ? -1.715 -7.055 13.385 1.00 95.75 209 HIS A N 1
ATOM 1640 C CA . HIS A 1 209 ? -0.880 -6.175 12.550 1.00 95.75 209 HIS A CA 1
ATOM 1641 C C . HIS A 1 209 ? 0.527 -5.925 13.125 1.00 95.75 209 HIS A C 1
ATOM 1643 O O . HIS A 1 209 ? 1.498 -5.873 12.378 1.00 95.75 209 HIS A O 1
ATOM 1649 N N . ALA A 1 210 ? 0.622 -5.756 14.448 1.00 94.06 210 ALA A N 1
ATOM 1650 C CA . ALA A 1 210 ? 1.847 -5.529 15.231 1.00 94.06 210 ALA A CA 1
ATOM 1651 C C . ALA A 1 210 ? 2.658 -4.238 14.959 1.00 94.06 210 ALA A C 1
ATOM 1653 O O . ALA A 1 210 ? 3.510 -3.900 15.770 1.00 94.06 210 ALA A O 1
ATOM 1654 N N . ASP A 1 211 ? 2.385 -3.484 13.888 1.00 94.31 211 ASP A N 1
ATOM 1655 C CA . ASP A 1 211 ? 3.095 -2.223 13.578 1.00 94.31 211 ASP A CA 1
ATOM 1656 C C . ASP A 1 211 ? 2.131 -1.077 13.199 1.00 94.31 211 ASP A C 1
ATOM 1658 O O . ASP A 1 211 ? 2.088 -0.625 12.055 1.00 94.31 211 ASP A O 1
ATOM 1662 N N . LEU A 1 212 ? 1.267 -0.654 14.130 1.00 96.06 212 LEU A N 1
ATOM 1663 C CA . LEU A 1 212 ? 0.343 0.466 13.898 1.00 96.06 212 LEU A CA 1
ATOM 1664 C C . LEU A 1 212 ? 1.036 1.806 14.155 1.00 96.06 212 LEU A C 1
ATOM 1666 O O . LEU A 1 212 ? 1.358 2.146 15.290 1.00 96.06 212 LEU A O 1
ATOM 1670 N N . LYS A 1 213 ? 1.222 2.585 13.088 1.00 95.50 213 LYS A N 1
ATOM 1671 C CA . LYS A 1 213 ? 1.810 3.929 13.127 1.00 95.50 213 LYS A CA 1
ATOM 1672 C C . LYS A 1 213 ? 1.317 4.785 11.955 1.00 95.50 213 LYS A C 1
ATOM 1674 O O . LYS A 1 213 ? 0.867 4.221 10.954 1.00 95.50 213 LYS A O 1
ATOM 1679 N N . PRO A 1 214 ? 1.438 6.125 12.019 1.00 94.62 214 PRO A N 1
ATOM 1680 C CA . PRO A 1 214 ? 1.007 7.012 10.935 1.00 94.62 214 PRO A CA 1
ATOM 1681 C C . PRO A 1 214 ? 1.662 6.724 9.573 1.00 94.62 214 PRO A C 1
ATOM 1683 O O . PRO A 1 214 ? 1.054 6.986 8.539 1.00 94.62 214 PRO A O 1
ATOM 1686 N N . ASP A 1 215 ? 2.874 6.165 9.549 1.00 94.38 215 ASP A N 1
ATOM 1687 C CA . ASP A 1 215 ? 3.568 5.763 8.317 1.00 94.38 215 ASP A CA 1
ATOM 1688 C C . ASP A 1 215 ? 2.859 4.604 7.584 1.00 94.38 215 ASP A C 1
ATOM 1690 O O . ASP A 1 215 ? 2.938 4.517 6.359 1.00 94.38 215 ASP A O 1
ATOM 1694 N N . ASN A 1 216 ? 2.119 3.762 8.318 1.00 95.81 216 ASN A N 1
ATOM 1695 C CA . ASN A 1 216 ? 1.431 2.569 7.807 1.00 95.81 216 ASN A CA 1
ATOM 1696 C C . ASN A 1 216 ? -0.069 2.808 7.534 1.00 95.81 216 ASN A C 1
ATOM 1698 O O . ASN A 1 216 ? -0.779 1.903 7.086 1.00 95.81 216 ASN A O 1
ATOM 1702 N N . LEU A 1 217 ? -0.558 4.029 7.770 1.00 97.44 217 LEU A N 1
ATOM 1703 C CA . LEU A 1 217 ? -1.912 4.463 7.427 1.00 97.44 217 LEU A CA 1
ATOM 1704 C C . LEU A 1 217 ? -1.868 5.286 6.142 1.00 97.44 217 LEU A C 1
ATOM 1706 O O . LEU A 1 217 ? -1.224 6.329 6.088 1.00 97.44 217 LEU A O 1
ATOM 1710 N N . LEU A 1 218 ? -2.559 4.827 5.104 1.00 97.31 218 LEU A N 1
ATOM 1711 C CA . LEU A 1 218 ? -2.587 5.456 3.789 1.00 97.31 218 LEU A CA 1
ATOM 1712 C C . LEU A 1 218 ? -3.846 6.301 3.617 1.00 97.31 218 LEU A C 1
ATOM 1714 O O . LEU A 1 218 ? -4.952 5.845 3.893 1.00 97.31 218 LEU A O 1
ATOM 1718 N N . ILE A 1 219 ? -3.673 7.514 3.106 1.00 97.50 219 ILE A N 1
ATOM 1719 C CA . ILE A 1 219 ? -4.746 8.444 2.766 1.00 97.50 219 ILE A CA 1
ATOM 1720 C C . ILE A 1 219 ? -5.173 8.211 1.317 1.00 97.50 219 ILE A C 1
ATOM 1722 O O . ILE A 1 219 ? -4.335 8.158 0.412 1.00 97.50 219 ILE A O 1
ATOM 1726 N N . GLY A 1 220 ? -6.475 8.051 1.096 1.00 96.06 220 GLY A N 1
ATOM 1727 C CA . GLY A 1 220 ? -7.073 7.899 -0.226 1.00 96.06 220 GLY A CA 1
ATOM 1728 C C . GLY A 1 220 ? -6.972 9.173 -1.063 1.00 96.06 220 GLY A C 1
ATOM 1729 O O . GLY A 1 220 ? -6.700 10.264 -0.560 1.00 96.06 220 GLY A O 1
ATOM 1730 N N . MET A 1 221 ? -7.212 9.048 -2.369 1.00 94.38 221 MET A N 1
ATOM 1731 C CA . MET A 1 221 ? -7.185 10.193 -3.291 1.00 94.38 221 MET A CA 1
ATOM 1732 C C . MET A 1 221 ? -8.233 11.265 -2.957 1.00 94.38 221 MET A C 1
ATOM 1734 O O . MET A 1 221 ? -8.014 12.446 -3.214 1.00 94.38 221 MET A O 1
ATOM 1738 N N . ASP A 1 222 ? -9.333 10.861 -2.323 1.00 94.62 222 ASP A N 1
ATOM 1739 C CA . ASP A 1 222 ? -10.395 11.734 -1.818 1.00 94.62 222 ASP A CA 1
ATOM 1740 C C . ASP A 1 222 ? -10.015 12.515 -0.544 1.00 94.62 222 ASP A C 1
ATOM 1742 O O . ASP A 1 222 ? -10.784 13.369 -0.104 1.00 94.62 222 ASP A O 1
ATOM 1746 N N . ARG A 1 223 ? -8.848 12.223 0.055 1.00 94.31 223 ARG A N 1
ATOM 1747 C CA . ARG A 1 223 ? -8.354 12.767 1.335 1.00 94.31 223 ARG A CA 1
ATOM 1748 C C . ARG A 1 223 ? -9.239 12.482 2.553 1.00 94.31 223 ARG A C 1
ATOM 1750 O O . ARG A 1 223 ? -8.987 13.038 3.618 1.00 94.31 223 ARG A O 1
ATOM 1757 N N . LYS A 1 224 ? -10.248 11.624 2.411 1.00 93.44 224 LYS A N 1
ATOM 1758 C CA . LYS A 1 224 ? -11.212 11.264 3.465 1.00 93.44 224 LYS A CA 1
ATOM 1759 C C . LYS A 1 224 ? -11.108 9.795 3.850 1.00 93.44 224 LYS A C 1
ATOM 1761 O O . LYS A 1 224 ? -11.382 9.432 4.992 1.00 93.44 224 LYS A O 1
ATOM 1766 N N . THR A 1 225 ? -10.698 8.959 2.903 1.00 96.25 225 THR A N 1
ATOM 1767 C CA . THR A 1 225 ? -10.513 7.532 3.123 1.00 96.25 225 THR A CA 1
ATOM 1768 C C . THR A 1 225 ? -9.162 7.266 3.786 1.00 96.25 225 THR A C 1
ATOM 1770 O O . THR A 1 225 ? -8.134 7.765 3.329 1.00 96.25 225 THR A O 1
ATOM 1773 N N . VAL A 1 226 ? -9.146 6.430 4.825 1.00 97.50 226 VAL A N 1
ATOM 1774 C CA . VAL A 1 226 ? -7.925 5.883 5.436 1.00 97.50 226 VAL A CA 1
ATOM 1775 C C . VAL A 1 226 ? -7.881 4.381 5.224 1.00 97.50 226 VAL A C 1
ATOM 1777 O O . VAL A 1 226 ? -8.883 3.695 5.429 1.00 97.50 226 VAL A O 1
ATOM 1780 N N . LYS A 1 227 ? -6.720 3.856 4.828 1.00 97.94 227 LYS A N 1
ATOM 1781 C CA . LYS A 1 227 ? -6.491 2.416 4.711 1.00 97.94 227 LYS A CA 1
ATOM 1782 C C . LYS A 1 227 ? -5.249 1.964 5.463 1.00 97.94 227 LYS A C 1
ATOM 1784 O O . LYS A 1 227 ? -4.199 2.589 5.368 1.00 97.94 227 LYS A O 1
ATOM 1789 N N . LEU A 1 228 ? -5.368 0.851 6.175 1.00 98.19 228 LEU A N 1
ATOM 1790 C CA . LEU A 1 228 ? -4.259 0.181 6.840 1.00 98.19 228 LEU A CA 1
ATOM 1791 C C . LEU A 1 228 ? -3.398 -0.580 5.822 1.00 98.19 228 LEU A C 1
ATOM 1793 O O . LEU A 1 228 ? -3.928 -1.266 4.943 1.00 98.19 228 LEU A O 1
ATOM 1797 N N . SER A 1 229 ? -2.080 -0.468 5.953 1.00 95.88 229 SER A N 1
ATOM 1798 C CA . SER A 1 229 ? -1.081 -1.076 5.071 1.00 95.88 229 SER A CA 1
ATOM 1799 C C . SER A 1 229 ? 0.129 -1.592 5.857 1.00 95.88 229 SER A C 1
ATOM 1801 O O . SER A 1 229 ? 0.219 -1.351 7.051 1.00 95.88 229 SER A O 1
ATOM 1803 N N . ASP A 1 230 ? 1.064 -2.243 5.158 1.00 93.38 230 ASP A N 1
ATOM 1804 C CA . ASP A 1 230 ? 2.291 -2.848 5.702 1.00 93.38 230 ASP A CA 1
ATOM 1805 C C . ASP A 1 230 ? 2.045 -4.006 6.681 1.00 93.38 230 ASP A C 1
ATOM 1807 O O . ASP A 1 230 ? 2.292 -3.948 7.884 1.00 93.38 230 ASP A O 1
ATOM 1811 N N . PHE A 1 231 ? 1.614 -5.130 6.112 1.00 94.69 231 PHE A N 1
ATOM 1812 C CA . PHE A 1 231 ? 1.398 -6.373 6.850 1.00 94.69 231 PHE A CA 1
ATOM 1813 C C . PHE A 1 231 ? 2.690 -7.199 6.991 1.00 94.69 231 PHE A C 1
ATOM 1815 O O . PHE A 1 231 ? 2.641 -8.369 7.382 1.00 94.69 231 PHE A O 1
ATOM 1822 N N . GLY A 1 232 ? 3.859 -6.619 6.696 1.00 91.00 232 GLY A N 1
ATOM 1823 C CA . GLY A 1 232 ? 5.145 -7.317 6.731 1.00 91.00 232 GLY A CA 1
ATOM 1824 C C . GLY A 1 232 ? 5.587 -7.748 8.133 1.00 91.00 232 GLY A C 1
ATOM 1825 O O . GLY A 1 232 ? 6.383 -8.676 8.254 1.00 91.00 232 GLY A O 1
ATOM 1826 N N . SER A 1 233 ? 5.066 -7.103 9.179 1.00 90.62 233 SER A N 1
ATOM 1827 C CA . SER A 1 233 ? 5.330 -7.436 10.592 1.00 90.62 233 SER A CA 1
ATOM 1828 C C . SER A 1 233 ? 4.169 -8.178 11.264 1.00 90.62 233 SER A C 1
ATOM 1830 O O . SER A 1 233 ? 4.264 -8.545 12.432 1.00 90.62 233 SER A O 1
ATOM 1832 N N . SER A 1 234 ? 3.071 -8.392 10.537 1.00 91.38 234 SER A N 1
ATOM 1833 C CA . SER A 1 234 ? 1.876 -9.037 11.080 1.00 91.38 234 SER A CA 1
ATOM 1834 C C . SER A 1 234 ? 2.065 -10.545 11.252 1.00 91.38 234 SER A C 1
ATOM 1836 O O . SER A 1 234 ? 2.846 -11.158 10.524 1.00 91.38 234 SER A O 1
ATOM 1838 N N . PHE A 1 235 ? 1.334 -11.162 12.174 1.00 91.62 235 PHE A N 1
ATOM 1839 C CA . PHE A 1 235 ? 1.393 -12.605 12.429 1.00 91.62 235 PHE A CA 1
ATOM 1840 C C . PHE A 1 235 ? 0.013 -13.167 12.766 1.00 91.62 235 PHE A C 1
ATOM 1842 O O . PHE A 1 235 ? -0.886 -12.443 13.214 1.00 91.62 235 PHE A O 1
ATOM 1849 N N . CYS A 1 236 ? -0.161 -14.465 12.530 1.00 88.94 236 CYS A N 1
ATOM 1850 C CA . CYS A 1 236 ? -1.409 -15.152 12.837 1.00 88.94 236 CYS A CA 1
ATOM 1851 C C . CYS A 1 236 ? -1.473 -15.450 14.337 1.00 88.94 236 CYS A C 1
ATOM 1853 O O . CYS A 1 236 ? -0.514 -15.941 14.931 1.00 88.94 236 CYS A O 1
ATOM 1855 N N . ARG A 1 237 ? -2.628 -15.238 14.969 1.00 80.19 237 ARG A N 1
ATOM 1856 C CA . ARG A 1 237 ? -2.818 -15.473 16.411 1.00 80.19 237 ARG A CA 1
ATOM 1857 C C . ARG A 1 237 ? -2.445 -16.899 16.834 1.00 80.19 237 ARG A C 1
ATOM 1859 O O . ARG A 1 237 ? -1.904 -17.109 17.917 1.00 80.19 237 ARG A O 1
ATOM 1866 N N . THR A 1 238 ? -2.687 -17.883 15.970 1.00 73.75 238 THR A N 1
ATOM 1867 C CA . THR A 1 238 ? -2.331 -19.285 16.223 1.00 73.75 238 THR A CA 1
ATOM 1868 C C . THR A 1 238 ? -0.823 -19.542 16.253 1.00 73.75 238 THR A C 1
ATOM 1870 O O . THR A 1 238 ? -0.400 -20.522 16.857 1.00 73.75 238 THR A O 1
ATOM 1873 N N . GLU A 1 239 ? -0.001 -18.701 15.617 1.00 64.19 239 GLU A N 1
ATOM 1874 C CA . GLU A 1 239 ? 1.466 -18.828 15.666 1.00 64.19 239 GLU A CA 1
ATOM 1875 C C . GLU A 1 239 ? 1.983 -18.565 17.087 1.00 64.19 239 GLU A C 1
ATOM 1877 O O . GLU A 1 239 ? 2.812 -19.330 17.570 1.00 64.19 239 GLU A O 1
ATOM 1882 N N . ILE A 1 240 ? 1.381 -17.608 17.808 1.00 57.69 240 ILE A N 1
ATOM 1883 C CA . ILE A 1 240 ? 1.665 -17.352 19.232 1.00 57.69 240 ILE A CA 1
ATOM 1884 C C . ILE A 1 240 ? 1.263 -18.549 20.104 1.00 57.69 240 ILE A C 1
ATOM 1886 O O . ILE A 1 240 ? 1.961 -18.928 21.042 1.00 57.69 240 ILE A O 1
ATOM 1890 N N . MET A 1 241 ? 0.121 -19.175 19.807 1.00 52.81 241 MET A N 1
ATOM 1891 C CA . MET A 1 241 ? -0.344 -20.328 20.586 1.00 52.81 241 MET A CA 1
ATOM 1892 C C . MET A 1 241 ? 0.526 -21.570 20.357 1.00 52.81 241 MET A C 1
ATOM 1894 O O . MET A 1 241 ? 0.701 -22.361 21.278 1.00 52.81 241 MET A O 1
ATOM 1898 N N . ARG A 1 242 ? 1.115 -21.734 19.164 1.00 49.28 242 ARG A N 1
ATOM 1899 C CA . ARG A 1 242 ? 2.053 -22.834 18.882 1.00 49.28 242 ARG A CA 1
ATOM 1900 C C . ARG A 1 242 ? 3.393 -22.653 19.590 1.00 49.28 242 ARG A C 1
ATOM 1902 O O . ARG A 1 242 ? 3.936 -23.644 20.069 1.00 49.28 242 ARG A O 1
ATOM 1909 N N . THR A 1 243 ? 3.891 -21.423 19.725 1.00 50.72 243 THR A N 1
ATOM 1910 C CA . THR A 1 243 ? 5.077 -21.146 20.557 1.00 50.72 243 THR A CA 1
ATOM 1911 C C . THR A 1 243 ? 4.797 -21.327 22.052 1.00 50.72 243 THR A C 1
ATOM 1913 O O . THR A 1 243 ? 5.694 -21.687 22.802 1.00 50.72 243 THR A O 1
ATOM 1916 N N . ASN A 1 244 ? 3.540 -21.203 22.490 1.00 46.19 244 ASN A N 1
ATOM 1917 C CA . ASN A 1 244 ? 3.155 -21.421 23.891 1.00 46.19 244 ASN A CA 1
ATOM 1918 C C . ASN A 1 244 ? 3.135 -22.895 24.337 1.00 46.19 244 ASN A C 1
ATOM 1920 O O . ASN A 1 244 ? 2.981 -23.151 25.529 1.00 46.19 244 ASN A O 1
ATOM 1924 N N . ASN A 1 245 ? 3.344 -23.860 23.433 1.00 49.47 245 ASN A N 1
ATOM 1925 C CA . ASN A 1 245 ? 3.584 -25.261 23.807 1.00 49.47 245 ASN A CA 1
ATOM 1926 C C . ASN A 1 245 ? 5.078 -25.592 23.994 1.00 49.47 245 ASN A C 1
ATOM 1928 O O . ASN A 1 245 ? 5.431 -26.758 24.167 1.00 49.47 245 ASN A O 1
ATOM 1932 N N . GLY A 1 246 ? 5.963 -24.590 23.990 1.00 48.28 246 GLY A N 1
ATOM 1933 C CA . GLY A 1 246 ? 7.380 -24.787 24.269 1.00 48.28 246 GLY A CA 1
ATOM 1934 C C . GLY A 1 246 ? 8.143 -23.476 24.451 1.00 48.28 246 GLY A C 1
ATOM 1935 O O . GLY A 1 246 ? 8.623 -22.910 23.478 1.00 48.28 246 GLY A O 1
ATOM 1936 N N . VAL A 1 247 ? 8.360 -23.117 25.723 1.00 43.66 247 VAL A N 1
ATOM 1937 C CA . VAL A 1 247 ? 9.318 -22.122 26.258 1.00 43.66 247 VAL A CA 1
ATOM 1938 C C . VAL A 1 247 ? 8.820 -20.663 26.357 1.00 43.66 247 VAL A C 1
ATOM 1940 O O . VAL A 1 247 ? 8.412 -20.028 25.394 1.00 43.66 247 VAL A O 1
ATOM 1943 N N . PHE A 1 248 ? 8.878 -20.158 27.595 1.00 46.09 248 PHE A N 1
ATOM 1944 C CA . PHE A 1 248 ? 8.433 -18.862 28.120 1.00 46.09 248 PHE A CA 1
ATOM 1945 C C . PHE A 1 248 ? 9.049 -17.618 27.455 1.00 46.09 248 PHE A C 1
ATOM 1947 O O . PHE A 1 248 ? 10.239 -17.604 27.158 1.00 46.09 248 PHE A O 1
ATOM 1954 N N . ALA A 1 249 ? 8.292 -16.512 27.457 1.00 37.62 249 ALA A N 1
ATOM 1955 C CA . ALA A 1 249 ? 8.816 -15.201 27.858 1.00 37.62 249 ALA A CA 1
ATOM 1956 C C . ALA A 1 249 ? 7.696 -14.304 28.414 1.00 37.62 249 ALA A C 1
ATOM 1958 O O . ALA A 1 249 ? 6.983 -13.605 27.697 1.00 37.62 249 ALA A O 1
ATOM 1959 N N . THR A 1 250 ? 7.569 -14.330 29.735 1.00 42.97 250 THR A N 1
ATOM 1960 C CA . THR A 1 250 ? 7.037 -13.250 30.561 1.00 42.97 250 THR A CA 1
ATOM 1961 C C . THR A 1 250 ? 7.929 -12.019 30.368 1.00 42.97 250 THR A C 1
ATOM 1963 O O . THR A 1 250 ? 9.058 -12.014 30.844 1.00 42.97 250 THR A O 1
ATOM 1966 N N . SER A 1 251 ? 7.459 -10.992 29.661 1.00 36.97 251 SER A N 1
ATOM 1967 C CA . SER A 1 251 ? 7.891 -9.595 29.839 1.00 36.97 251 SER A CA 1
ATOM 1968 C C . SER A 1 251 ? 7.017 -8.686 28.976 1.00 36.97 251 SER A C 1
ATOM 1970 O O . SER A 1 251 ? 7.266 -8.543 27.786 1.00 36.97 251 SER A O 1
ATOM 1972 N N . MET A 1 252 ? 5.950 -8.153 29.572 1.00 37.44 252 MET A N 1
ATOM 1973 C CA . MET A 1 252 ? 5.406 -6.802 29.357 1.00 37.44 252 MET A CA 1
ATOM 1974 C C . MET A 1 252 ? 4.274 -6.609 30.381 1.00 37.44 252 MET A C 1
ATOM 1976 O O . MET A 1 252 ? 3.092 -6.726 30.064 1.00 37.44 252 MET A O 1
ATOM 1980 N N . ILE A 1 253 ? 4.672 -6.402 31.638 1.00 41.72 253 ILE A N 1
ATOM 1981 C CA . ILE A 1 253 ? 4.063 -5.373 32.489 1.00 41.72 253 ILE A CA 1
ATOM 1982 C C . ILE A 1 253 ? 5.097 -4.252 32.529 1.00 41.72 253 ILE A C 1
ATOM 1984 O O . ILE A 1 253 ? 6.294 -4.611 32.649 1.00 41.72 253 ILE A O 1
#

InterPro domains:
  IPR000719 Protein kinase domain [PF00069] (89-234)
  IPR000719 Protein kinase domain [PS50011] (84-253)
  IPR000719 Protein kinase domain [SM00220] (84-253)
  IPR008271 Serine/threonine-protein kinase, active site [PS00108] (207-219)
  IPR011009 Protein kinase-like domain superfamily [SSF56112] (71-240)
  IPR050494 Serine/threonine and dual-specificity kinase [PTHR24058] (35-242)